Protein AF-A1CRA6-F1 (afdb_monomer_lite)

Radius of gyration: 25.84 Å; chains: 1; bounding box: 96×44×56 Å

Sequence (216 aa):
MPRTDSELKKQKESRQRQDSNLCGRSQPVLLVDYLHLTKALGHVALSQLPFQVLVSPARYISTLRPSSPSVISVLTYTPQSTLTSFHRLFGRLVISPLLLAHAALYLSFFIQSTHPDFRSLLAKRIRDLDVQWGVFGILMAIIIVLFTRPTGSSPGLWVRKATSVQSKRRVFYLVHVSLVAVLCLAAYNHVVHAQLFVIETLGASMVNAACCWMLS

pLDDT: mean 83.64, std 15.2, range [45.28, 98.06]

Organism: Aspergillus clavatus (strain ATCC 1007 / CBS 513.65 / DSM 816 / NCTC 3887 / NRRL 1 / QM 1276 / 107) (NCBI:txid344612)

InterPro domains:
  IPR013130 Ferric reductase transmembrane component-like domain [PF01794] (41-186)

Secondary structure (DSSP, 8-state):
-PPPHHHHHHHHHHHHHHHHHHHHHHHHHHHHHHHHHHHHHHHHHHHTHHHHHHTS-S-TT-SS-TTPPPHHHHHTT--HHHHHHHHHHHIIIIIHHHHHHHHHHHHHHHHH---SSSSSHHHHHTTSHHHHHHHHHHHHHHHHHHS----TT---SSS-TTS-HHHHHHHHHHHHHHHHHHHHHHHHHH-HHHHHHHHHHHHHHHHHHHHHHHT-

Foldseek 3Di:
DDDDPVVVVVVVVVVVVVVVVVVVVVVVVVVVVLLVLLVVLQLQLLLCLLVLLQLAALCQQDLPCNQQAGPCCVVVVNGSVVSVVVSLCCLPPRNLVSLVSSLVSVVVQQAPAQDPVDRTNCVVCCPDQLVVLSVVLNVLSVCLNVLDQDDPDDPDPDDDPPDDSSRSSNVSSVVNVVSVVSSLVSQCRNDVS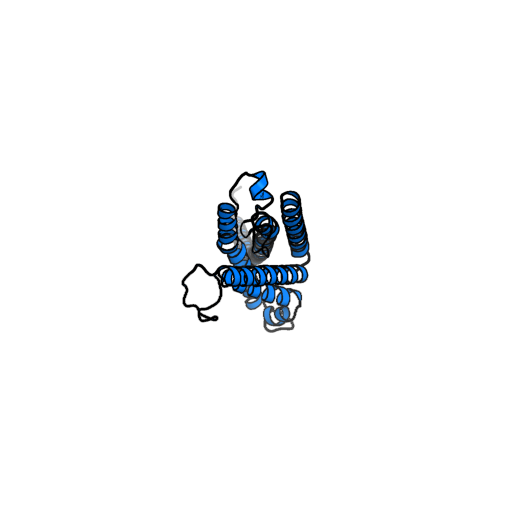SVVSSVSSVVSSVNRNVVSVVVD

Structure (mmCIF, N/CA/C/O backbone):
data_AF-A1CRA6-F1
#
_entry.id   AF-A1CRA6-F1
#
loop_
_atom_site.group_PDB
_atom_site.id
_atom_site.type_symbol
_atom_site.label_atom_id
_atom_site.label_alt_id
_atom_site.label_comp_id
_atom_site.label_asym_id
_atom_site.label_entity_id
_atom_site.label_seq_id
_atom_site.pdbx_PDB_ins_code
_atom_site.Cartn_x
_atom_site.Cartn_y
_atom_site.Cartn_z
_atom_site.occupancy
_atom_site.B_iso_or_equiv
_atom_site.auth_seq_id
_atom_site.auth_comp_id
_atom_site.auth_asym_id
_atom_site.auth_atom_id
_atom_site.pdbx_PDB_model_num
ATOM 1 N N . MET A 1 1 ? 61.186 32.323 -14.128 1.00 55.12 1 MET A N 1
ATOM 2 C CA . MET A 1 1 ? 60.930 31.943 -15.535 1.00 55.12 1 MET A CA 1
ATOM 3 C C . MET A 1 1 ? 59.453 32.161 -15.843 1.00 55.12 1 MET A C 1
ATOM 5 O O . MET A 1 1 ? 58.638 31.572 -15.139 1.00 55.12 1 MET A O 1
ATOM 9 N N . PRO A 1 2 ? 59.094 33.031 -16.803 1.00 59.56 2 PRO A N 1
ATOM 10 C CA . PRO A 1 2 ? 57.703 33.264 -17.185 1.00 59.56 2 PRO A CA 1
ATOM 11 C C . PRO A 1 2 ? 57.156 32.069 -17.979 1.00 59.56 2 PRO A C 1
ATOM 13 O O . PRO A 1 2 ? 57.828 31.532 -18.858 1.00 59.56 2 PRO A O 1
ATOM 16 N N . ARG A 1 3 ? 55.948 31.623 -17.627 1.00 54.72 3 ARG A N 1
ATOM 17 C CA . ARG A 1 3 ? 55.243 30.523 -18.297 1.00 54.72 3 ARG A CA 1
ATOM 18 C C . ARG A 1 3 ? 54.878 30.975 -19.716 1.00 54.72 3 ARG A C 1
ATOM 20 O O . ARG A 1 3 ? 54.282 32.035 -19.863 1.00 54.72 3 ARG A O 1
ATOM 27 N N . THR A 1 4 ? 55.251 30.206 -20.736 1.00 75.44 4 THR A N 1
ATOM 28 C CA . THR A 1 4 ? 55.004 30.562 -22.140 1.00 75.44 4 THR A CA 1
ATOM 29 C C . THR A 1 4 ? 53.516 30.454 -22.487 1.00 75.44 4 THR A C 1
ATOM 31 O O . THR A 1 4 ? 52.804 29.590 -21.969 1.00 75.44 4 THR A O 1
ATOM 34 N N . ASP A 1 5 ? 53.029 31.309 -23.389 1.00 71.69 5 ASP A N 1
ATOM 35 C CA . ASP A 1 5 ? 51.612 31.367 -23.791 1.00 71.69 5 ASP A CA 1
ATOM 36 C C . ASP A 1 5 ? 51.069 30.027 -24.324 1.00 71.69 5 ASP A C 1
ATOM 38 O O . ASP A 1 5 ? 49.881 29.716 -24.193 1.00 71.69 5 ASP A O 1
ATOM 42 N N . SER A 1 6 ? 51.954 29.179 -24.856 1.00 71.62 6 SER A N 1
ATOM 43 C CA . SER A 1 6 ? 51.640 27.819 -25.301 1.00 71.62 6 SER A CA 1
ATOM 44 C C . SER A 1 6 ? 51.201 26.895 -24.160 1.00 71.62 6 SER A C 1
ATOM 46 O O . SER A 1 6 ? 50.288 26.086 -24.333 1.00 71.62 6 SER A O 1
ATOM 48 N N . GLU A 1 7 ? 51.812 27.030 -22.982 1.00 74.19 7 GLU A N 1
ATOM 49 C CA . GLU A 1 7 ? 51.477 26.241 -21.791 1.00 74.19 7 GLU A CA 1
ATOM 50 C C . GLU A 1 7 ? 50.142 26.695 -21.192 1.00 74.19 7 GLU A C 1
ATOM 52 O O . GLU A 1 7 ? 49.323 25.872 -20.776 1.00 74.19 7 GLU A O 1
ATOM 57 N N . LEU A 1 8 ? 49.866 28.004 -21.225 1.00 74.25 8 LEU A N 1
ATOM 58 C CA . LEU A 1 8 ? 48.592 28.553 -20.762 1.00 74.25 8 LEU A CA 1
ATOM 59 C C . LEU A 1 8 ? 47.425 28.093 -21.649 1.00 74.25 8 LEU A C 1
ATOM 61 O O . LEU A 1 8 ? 46.339 27.789 -21.148 1.00 74.25 8 LEU A O 1
ATOM 65 N N . LYS A 1 9 ? 47.655 27.996 -22.964 1.00 78.88 9 LYS A N 1
ATOM 66 C CA . LYS A 1 9 ? 46.662 27.504 -23.925 1.00 78.88 9 LYS A CA 1
ATOM 67 C C . LYS A 1 9 ? 46.372 26.014 -23.735 1.00 78.88 9 LYS A C 1
ATOM 69 O O . LYS A 1 9 ? 45.205 25.645 -23.615 1.00 78.88 9 LYS A O 1
ATOM 74 N N . LYS A 1 10 ? 47.408 25.180 -23.577 1.00 77.81 10 LYS A N 1
ATOM 75 C CA . LYS A 1 10 ? 47.244 23.751 -23.243 1.00 77.81 10 LYS A CA 1
ATOM 76 C C . LYS A 1 10 ? 46.487 23.542 -21.933 1.00 77.81 10 LYS A C 1
ATOM 78 O O . LYS A 1 10 ? 45.651 22.646 -21.848 1.00 77.81 10 LYS A O 1
ATOM 83 N N . GLN A 1 11 ? 46.745 24.376 -20.927 1.00 76.62 11 GLN A N 1
ATOM 84 C CA . GLN A 1 11 ? 46.072 24.284 -19.632 1.00 76.62 11 GLN A CA 1
AT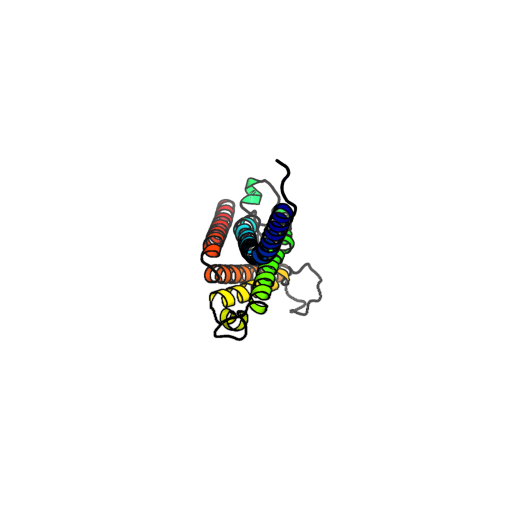OM 85 C C . GLN A 1 11 ? 44.593 24.711 -19.692 1.00 76.62 11 GLN A C 1
ATOM 87 O O . GLN A 1 11 ? 43.763 24.177 -18.954 1.00 76.62 11 GLN A O 1
ATOM 92 N N . LYS A 1 12 ? 44.241 25.663 -20.564 1.00 78.06 12 LYS A N 1
ATOM 93 C CA . LYS A 1 12 ? 42.838 26.036 -20.811 1.00 78.06 12 LYS A CA 1
ATOM 94 C C . LYS A 1 12 ? 42.095 24.951 -21.587 1.00 78.06 12 LYS A C 1
ATOM 96 O O . LYS A 1 12 ? 40.987 24.591 -21.203 1.00 78.06 12 LYS A O 1
ATOM 101 N N . GLU A 1 13 ? 42.717 24.380 -22.616 1.00 74.50 13 GLU A N 1
ATOM 102 C CA . GLU A 1 13 ? 42.125 23.294 -23.406 1.00 74.50 13 GLU A CA 1
ATOM 103 C C . GLU A 1 13 ? 41.949 22.006 -22.585 1.00 74.50 13 GLU A C 1
ATOM 105 O O . GLU A 1 13 ? 40.946 21.308 -22.748 1.00 74.50 13 GLU A O 1
ATOM 110 N N . SER A 1 14 ? 42.867 21.706 -21.658 1.00 63.84 14 SER A N 1
ATOM 111 C CA . SER A 1 14 ? 42.719 20.565 -20.747 1.00 63.84 14 SER A CA 1
ATOM 112 C C . SER A 1 14 ? 41.593 20.770 -19.731 1.00 63.84 14 SER A C 1
ATOM 114 O O . SER A 1 14 ? 40.810 19.844 -19.531 1.00 63.84 14 SER A O 1
ATOM 116 N N . ARG A 1 15 ? 41.424 21.980 -19.172 1.00 64.12 15 ARG A N 1
ATOM 117 C CA . ARG A 1 15 ? 40.252 22.309 -18.332 1.00 64.12 15 ARG A CA 1
ATOM 118 C C . ARG A 1 15 ? 38.944 22.210 -19.108 1.00 64.12 15 ARG A C 1
ATOM 120 O O . ARG A 1 15 ? 38.017 21.568 -18.641 1.00 64.12 15 ARG A O 1
ATOM 127 N N . GLN A 1 16 ? 38.892 22.739 -20.327 1.00 63.44 16 GLN A N 1
ATOM 128 C CA . GLN A 1 16 ? 37.683 22.699 -21.152 1.00 63.44 16 GLN A CA 1
ATOM 129 C C . GLN A 1 16 ? 37.309 21.266 -21.588 1.00 63.44 16 GLN A C 1
ATOM 131 O O . GLN A 1 16 ? 36.127 20.921 -21.665 1.00 63.44 16 GLN A O 1
ATOM 136 N N . ARG A 1 17 ? 38.299 20.385 -21.806 1.00 58.59 17 ARG A N 1
ATOM 137 C CA . ARG A 1 17 ? 38.077 18.934 -21.984 1.00 58.59 17 ARG A CA 1
ATOM 138 C C . ARG A 1 17 ? 37.628 18.233 -20.699 1.00 58.59 17 ARG A C 1
ATOM 140 O O . ARG A 1 17 ? 36.905 17.243 -20.764 1.00 58.59 17 ARG A O 1
ATOM 147 N N . GLN A 1 18 ? 38.050 18.713 -19.536 1.00 56.81 18 GLN A N 1
ATOM 148 C CA . GLN A 1 18 ? 37.648 18.150 -18.249 1.00 56.81 18 GLN A CA 1
ATOM 149 C C . GLN A 1 18 ? 36.211 18.558 -17.885 1.00 56.81 18 GLN A C 1
ATOM 151 O O . GLN A 1 18 ? 35.428 17.703 -17.472 1.00 56.81 18 GLN A O 1
ATOM 156 N N . ASP A 1 19 ? 35.826 19.803 -18.170 1.00 53.19 19 ASP A N 1
ATOM 157 C CA . ASP A 1 19 ? 34.473 20.334 -17.959 1.00 53.19 19 ASP A CA 1
ATOM 158 C C . ASP A 1 19 ? 33.440 19.716 -18.923 1.00 53.19 19 ASP A C 1
ATOM 160 O O . ASP A 1 19 ? 32.320 19.388 -18.527 1.00 53.19 19 ASP A O 1
ATOM 164 N N . SER A 1 20 ? 33.824 19.453 -20.178 1.00 55.38 20 SER A N 1
ATOM 165 C CA . SER A 1 20 ? 32.966 18.736 -21.142 1.00 55.38 20 SER A CA 1
ATOM 166 C C . SER A 1 20 ? 32.768 17.255 -20.788 1.00 55.38 20 SER A C 1
ATOM 168 O O . SER A 1 20 ? 31.664 16.732 -20.942 1.00 55.38 20 SER A O 1
ATOM 170 N N . ASN A 1 21 ? 33.781 16.588 -20.222 1.00 53.16 21 ASN A N 1
ATOM 171 C CA . ASN A 1 21 ? 33.642 15.225 -19.695 1.00 53.16 21 ASN A CA 1
ATOM 172 C C . ASN A 1 21 ? 32.817 15.158 -18.396 1.00 53.16 21 ASN A C 1
ATOM 174 O O . ASN A 1 21 ? 32.172 14.143 -18.136 1.00 53.16 21 ASN A O 1
ATOM 178 N N . LEU A 1 22 ? 32.795 16.225 -17.590 1.00 53.41 22 LEU A N 1
ATOM 179 C CA . LEU A 1 22 ? 31.905 16.348 -16.429 1.00 53.41 22 LEU A CA 1
ATOM 180 C C . LEU A 1 22 ? 30.432 16.477 -16.852 1.00 53.41 22 LEU A C 1
ATOM 182 O O . LEU A 1 22 ? 29.579 15.838 -16.240 1.00 53.41 22 LEU A O 1
ATOM 186 N N . CYS A 1 23 ? 30.142 17.189 -17.947 1.00 49.88 23 CYS A N 1
ATOM 187 C CA . CYS A 1 23 ? 28.790 17.305 -18.512 1.00 49.88 23 CYS A CA 1
ATOM 188 C C . CYS A 1 23 ? 28.250 15.963 -19.061 1.00 49.88 23 CYS A C 1
ATOM 190 O O . CYS A 1 23 ? 27.065 15.664 -18.920 1.00 49.88 23 CYS A O 1
ATOM 192 N N . GLY A 1 24 ? 29.121 15.094 -19.590 1.00 50.50 24 GLY A N 1
ATOM 193 C CA . GLY A 1 24 ? 28.761 13.728 -20.006 1.00 50.50 24 GLY A CA 1
ATOM 194 C C . GLY A 1 24 ? 28.610 12.715 -18.859 1.00 50.50 24 GLY A C 1
ATOM 195 O O . GLY A 1 24 ? 28.034 11.645 -19.051 1.00 50.50 24 GLY A O 1
ATOM 196 N N . ARG A 1 25 ? 29.094 13.035 -17.650 1.00 50.72 25 ARG A N 1
ATOM 197 C CA . ARG A 1 25 ? 29.083 12.139 -16.476 1.00 50.72 25 ARG A CA 1
ATOM 198 C C . ARG A 1 25 ? 27.894 12.365 -15.538 1.00 50.72 25 ARG A C 1
ATOM 200 O O . ARG A 1 25 ? 27.681 11.562 -14.635 1.00 50.72 25 ARG A O 1
ATOM 207 N N . SER A 1 26 ? 27.104 13.418 -15.748 1.00 52.00 26 SER A N 1
ATOM 208 C CA . SER A 1 26 ? 25.937 13.742 -14.912 1.00 52.00 26 SER A CA 1
ATOM 209 C C . SER A 1 26 ? 24.715 12.857 -15.184 1.00 52.00 26 SER A C 1
ATOM 211 O O . SER A 1 26 ? 23.915 12.631 -14.281 1.00 52.00 26 SER A O 1
ATOM 213 N N . GLN A 1 27 ? 24.573 12.314 -16.398 1.00 56.12 27 GLN A N 1
ATOM 214 C CA . GLN A 1 27 ? 23.469 11.411 -16.751 1.00 56.12 27 GLN A CA 1
ATOM 215 C C . GLN A 1 27 ? 23.413 10.114 -15.922 1.00 56.12 27 GLN A C 1
ATOM 217 O O . GLN A 1 27 ? 22.333 9.802 -15.417 1.00 56.12 27 GLN A O 1
ATOM 222 N N . PRO A 1 28 ? 24.515 9.358 -15.729 1.00 61.88 28 PRO A N 1
ATOM 223 C CA . PRO A 1 28 ? 24.462 8.140 -14.922 1.00 61.88 28 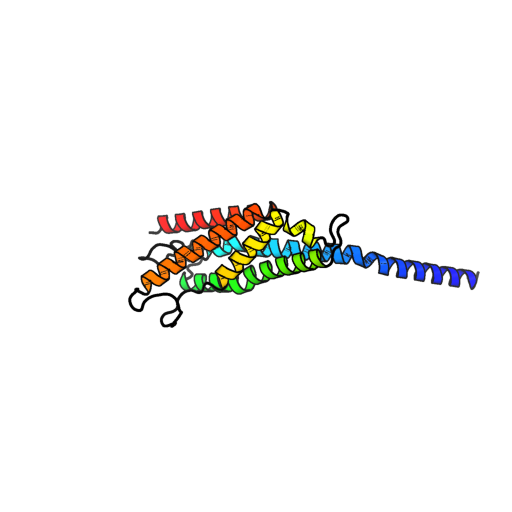PRO A CA 1
ATOM 224 C C . PRO A 1 28 ? 24.148 8.428 -13.450 1.00 61.88 28 PRO A C 1
ATOM 226 O O . PRO A 1 28 ? 23.457 7.633 -12.827 1.00 61.88 28 PRO A O 1
ATOM 229 N N . VAL A 1 29 ? 24.586 9.572 -12.908 1.00 69.38 29 VAL A N 1
ATOM 230 C CA . VAL A 1 29 ? 24.294 9.957 -11.516 1.00 69.38 29 VAL A CA 1
ATOM 231 C C . VAL A 1 29 ? 22.812 10.302 -11.345 1.00 69.38 29 VAL A C 1
ATOM 233 O O . VAL A 1 29 ? 22.151 9.727 -10.488 1.00 69.38 29 VAL A O 1
ATOM 236 N N . LEU A 1 30 ? 22.253 11.139 -12.227 1.00 77.06 30 LEU A N 1
ATOM 237 C CA . LEU A 1 30 ? 20.833 11.511 -12.178 1.00 77.06 30 LEU A CA 1
ATOM 238 C C . LEU A 1 30 ? 19.895 10.310 -12.355 1.00 77.06 30 LEU A C 1
ATOM 240 O O . LEU A 1 30 ? 18.845 10.247 -11.717 1.00 77.06 30 LEU A O 1
ATOM 244 N N . LEU A 1 31 ? 20.260 9.348 -13.207 1.00 79.06 31 LEU A N 1
ATOM 245 C CA . LEU A 1 31 ? 19.463 8.138 -13.408 1.00 79.06 31 LEU A CA 1
ATOM 246 C C . LEU A 1 31 ? 19.482 7.223 -12.175 1.00 79.06 31 LEU A C 1
ATOM 248 O O . LEU A 1 31 ? 18.450 6.662 -11.800 1.00 79.06 31 LEU A O 1
ATOM 252 N N . VAL A 1 32 ? 20.650 7.084 -11.546 1.00 79.88 32 VAL A N 1
ATOM 253 C CA . VAL A 1 32 ? 20.818 6.332 -10.298 1.00 79.88 32 VAL A CA 1
ATOM 254 C C . VAL A 1 32 ? 19.985 6.975 -9.188 1.00 79.88 32 VAL A C 1
ATOM 256 O O . VAL A 1 32 ? 19.183 6.283 -8.558 1.00 79.88 32 VAL A O 1
ATOM 259 N N . ASP A 1 33 ? 20.064 8.296 -9.022 1.00 86.56 33 ASP A N 1
ATOM 260 C CA . ASP A 1 33 ? 19.274 9.036 -8.030 1.00 86.56 33 ASP A CA 1
ATOM 261 C C . ASP A 1 33 ? 17.764 8.899 -8.271 1.00 86.56 33 ASP A C 1
ATOM 263 O O . ASP A 1 33 ? 16.992 8.689 -7.332 1.00 86.56 33 ASP A O 1
ATOM 267 N N . TYR A 1 34 ? 17.333 8.930 -9.534 1.00 88.19 34 TYR A N 1
ATOM 268 C CA . TYR A 1 34 ? 15.936 8.723 -9.915 1.00 88.19 34 TYR A CA 1
ATOM 269 C C . TYR A 1 34 ? 15.419 7.334 -9.512 1.00 88.19 34 TYR A C 1
ATOM 271 O O . TYR A 1 34 ? 14.336 7.207 -8.928 1.00 88.19 34 TYR A O 1
ATOM 279 N N . LEU A 1 35 ? 16.193 6.281 -9.798 1.00 88.88 35 LEU A N 1
ATOM 280 C CA . LEU A 1 35 ? 15.832 4.904 -9.449 1.00 88.88 35 LEU A CA 1
ATOM 281 C C . LEU A 1 35 ? 15.834 4.675 -7.931 1.00 88.88 35 LEU A C 1
ATOM 283 O O . LEU A 1 35 ? 14.951 3.989 -7.402 1.00 88.88 35 LEU A O 1
ATOM 287 N N . HIS A 1 36 ? 16.778 5.282 -7.212 1.00 92.06 36 HIS A N 1
ATOM 288 C CA . HIS A 1 36 ? 16.785 5.255 -5.752 1.00 92.06 36 HIS A CA 1
ATOM 289 C C . HIS A 1 36 ? 15.576 5.976 -5.164 1.00 92.06 36 HIS A C 1
ATOM 291 O O . HIS A 1 36 ? 14.947 5.434 -4.254 1.00 92.06 36 HIS A O 1
ATOM 297 N N . LEU A 1 37 ? 15.201 7.135 -5.711 1.00 92.69 37 LEU A N 1
ATOM 298 C CA . LEU A 1 37 ? 14.030 7.882 -5.267 1.00 92.69 37 LEU A CA 1
ATOM 299 C C . LEU A 1 37 ? 12.752 7.058 -5.432 1.00 92.69 37 LEU A C 1
ATOM 301 O O . LEU A 1 37 ? 12.017 6.884 -4.461 1.00 92.69 37 LEU A O 1
ATOM 305 N N . THR A 1 38 ? 12.492 6.495 -6.617 1.00 93.56 38 THR A N 1
ATOM 306 C CA . THR A 1 38 ? 11.275 5.688 -6.814 1.00 93.56 38 THR A CA 1
ATOM 307 C C . THR A 1 38 ? 11.235 4.478 -5.877 1.00 93.56 38 THR A C 1
ATOM 309 O O . THR A 1 38 ? 10.198 4.191 -5.273 1.00 93.56 38 THR A O 1
ATOM 312 N N . LYS A 1 39 ? 12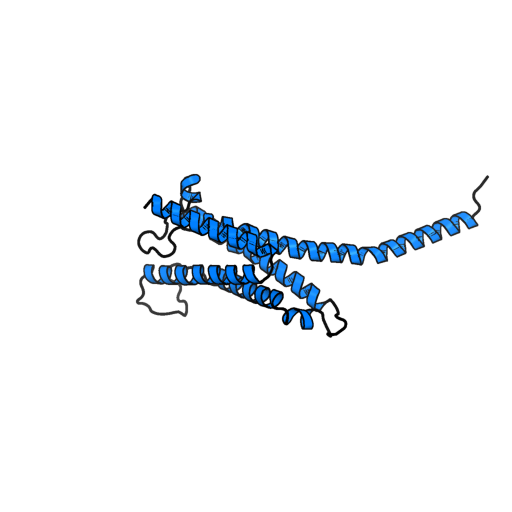.370 3.800 -5.653 1.00 93.62 39 LYS A N 1
ATOM 313 C CA . LYS A 1 39 ? 12.453 2.691 -4.692 1.00 93.62 39 LYS A CA 1
ATOM 314 C C . LYS A 1 39 ? 12.173 3.170 -3.264 1.00 93.62 39 LYS A C 1
ATOM 316 O O . LYS A 1 39 ? 11.382 2.539 -2.563 1.00 93.62 39 LYS A O 1
ATOM 321 N N . ALA A 1 40 ? 12.763 4.290 -2.853 1.00 95.06 40 ALA A N 1
ATOM 322 C CA . ALA A 1 40 ? 12.554 4.878 -1.535 1.00 95.06 40 ALA A CA 1
ATOM 323 C C . ALA A 1 40 ? 11.079 5.227 -1.290 1.00 95.06 40 ALA A C 1
ATOM 325 O O . ALA A 1 40 ? 10.556 4.898 -0.229 1.00 95.06 40 ALA A O 1
ATOM 326 N N . LEU A 1 41 ? 10.378 5.797 -2.276 1.00 96.69 41 LEU A N 1
ATOM 327 C CA . LEU A 1 41 ? 8.946 6.103 -2.159 1.00 96.69 41 LEU A CA 1
ATOM 328 C C . LEU A 1 41 ? 8.109 4.848 -1.881 1.00 96.69 41 LEU A C 1
ATOM 330 O O . LEU A 1 41 ? 7.271 4.865 -0.982 1.00 96.69 41 LEU A O 1
ATOM 334 N N . GLY A 1 42 ? 8.369 3.749 -2.598 1.00 95.12 42 GLY A N 1
ATOM 335 C CA . GLY A 1 42 ? 7.691 2.471 -2.361 1.00 95.12 42 GLY A CA 1
ATOM 336 C C . GLY A 1 42 ? 7.978 1.908 -0.965 1.00 95.12 42 GLY A C 1
ATOM 337 O O . GLY A 1 42 ? 7.059 1.487 -0.265 1.00 95.12 42 GLY A O 1
ATOM 338 N N . HIS A 1 43 ? 9.235 1.968 -0.517 1.00 95.50 43 HIS A N 1
ATOM 339 C CA . HIS A 1 43 ? 9.623 1.542 0.831 1.00 95.50 43 HIS A CA 1
ATOM 340 C C . HIS A 1 43 ? 8.943 2.363 1.927 1.00 95.50 43 HIS A C 1
ATOM 342 O O . HIS A 1 43 ? 8.385 1.785 2.857 1.00 95.50 43 HIS A O 1
ATOM 348 N N . VAL A 1 44 ? 8.968 3.694 1.817 1.00 96.56 44 VAL A N 1
ATOM 349 C CA . VAL A 1 44 ? 8.327 4.583 2.793 1.00 96.56 44 VAL A CA 1
ATOM 350 C C . VAL A 1 44 ? 6.821 4.352 2.802 1.00 96.56 44 VAL A C 1
ATOM 352 O O . VAL A 1 44 ? 6.237 4.260 3.875 1.00 96.56 44 VAL A O 1
ATOM 355 N N . ALA A 1 45 ? 6.183 4.201 1.639 1.00 96.12 45 ALA A N 1
ATOM 356 C CA . ALA A 1 45 ? 4.750 3.939 1.565 1.00 96.12 45 ALA A CA 1
ATOM 357 C C . ALA A 1 45 ? 4.352 2.620 2.241 1.00 96.12 45 ALA A C 1
ATOM 359 O O . ALA A 1 45 ? 3.353 2.573 2.955 1.00 96.12 45 ALA A O 1
ATOM 360 N N . LEU A 1 46 ? 5.116 1.546 2.020 1.00 96.00 46 LEU A N 1
ATOM 361 C CA . LEU A 1 46 ? 4.800 0.230 2.574 1.00 96.00 46 LEU A CA 1
ATOM 362 C C . LEU A 1 46 ? 5.143 0.115 4.061 1.00 96.00 46 LEU A C 1
ATOM 364 O O . LEU A 1 46 ? 4.385 -0.514 4.796 1.00 96.00 46 LEU A O 1
ATOM 368 N N . SER A 1 47 ? 6.202 0.777 4.535 1.00 95.75 47 SER A N 1
ATOM 369 C CA . SER A 1 47 ? 6.546 0.805 5.966 1.00 95.75 47 SER A CA 1
ATOM 370 C C . SER A 1 47 ? 5.500 1.509 6.832 1.00 95.75 47 SER A C 1
ATOM 372 O O . SER A 1 47 ? 5.480 1.347 8.048 1.00 95.75 47 SER A O 1
ATOM 374 N N . GLN A 1 48 ? 4.584 2.251 6.209 1.00 96.19 48 GLN A N 1
ATOM 375 C CA . GLN A 1 48 ? 3.447 2.870 6.880 1.00 96.19 48 GLN A CA 1
ATOM 376 C C . GLN A 1 48 ? 2.290 1.894 7.154 1.00 96.19 48 GLN A C 1
ATOM 378 O O . GLN A 1 48 ? 1.450 2.176 8.011 1.00 96.19 48 GLN A O 1
ATOM 383 N N . LEU A 1 49 ? 2.212 0.756 6.451 1.00 94.81 49 LEU A N 1
ATOM 384 C CA . LEU A 1 49 ? 1.091 -0.189 6.562 1.00 94.81 49 LEU A CA 1
ATOM 385 C C . LEU A 1 49 ? 0.918 -0.806 7.965 1.00 94.81 49 LEU A C 1
ATOM 387 O O . LEU A 1 49 ? -0.225 -0.854 8.433 1.00 94.81 49 LEU A O 1
ATOM 391 N N . PRO A 1 50 ? 1.982 -1.214 8.690 1.00 94.62 50 PRO A N 1
ATOM 392 C CA . PRO A 1 50 ? 1.827 -1.755 10.039 1.00 94.62 50 PRO A CA 1
ATOM 393 C C . PRO A 1 50 ? 1.197 -0.740 10.993 1.00 94.62 50 PRO A C 1
ATOM 395 O O . PRO A 1 50 ? 0.223 -1.041 11.687 1.00 94.62 50 PRO A O 1
ATOM 398 N N . PHE A 1 51 ? 1.686 0.501 10.965 1.00 93.94 51 PHE A N 1
ATOM 399 C CA . PHE A 1 51 ? 1.133 1.584 11.773 1.00 93.94 51 PHE A CA 1
ATOM 400 C C . PHE A 1 51 ? -0.321 1.889 11.396 1.00 93.94 51 PHE A C 1
ATOM 402 O O . PHE A 1 51 ? -1.178 2.015 12.273 1.00 93.94 51 PHE A O 1
ATOM 409 N N . GLN A 1 52 ? -0.621 1.928 10.095 1.00 93.75 52 GLN A N 1
ATOM 410 C CA . GLN A 1 52 ? -1.965 2.143 9.559 1.00 93.75 52 GLN A CA 1
ATOM 411 C C . GLN A 1 52 ? -2.980 1.130 10.120 1.00 93.75 52 GLN A C 1
ATOM 413 O O . GLN A 1 52 ? -4.124 1.503 10.401 1.00 93.75 52 GLN A O 1
ATOM 418 N N . VAL A 1 53 ? -2.571 -0.127 10.326 1.00 92.62 53 VAL A N 1
ATOM 419 C CA . VAL A 1 53 ? -3.399 -1.170 10.951 1.00 92.62 53 VAL A CA 1
ATOM 420 C C . VAL A 1 53 ? -3.513 -0.987 12.467 1.00 92.62 53 VAL A C 1
ATOM 422 O O . VAL A 1 53 ? -4.612 -1.125 13.006 1.00 92.62 53 VAL A O 1
ATOM 425 N N . LEU A 1 54 ? -2.444 -0.605 13.168 1.00 92.06 54 LEU A N 1
ATOM 426 C CA . LEU A 1 54 ? -2.474 -0.387 14.624 1.00 92.06 54 LEU A CA 1
ATOM 427 C C . LEU A 1 54 ? -3.411 0.751 15.062 1.00 92.06 54 LEU A C 1
ATOM 429 O O . LEU A 1 54 ? -3.999 0.695 16.144 1.00 92.06 54 LEU A O 1
ATOM 433 N N . VAL A 1 55 ? -3.583 1.783 14.234 1.00 92.19 55 VAL A N 1
ATOM 434 C CA . VAL A 1 55 ? -4.527 2.885 14.511 1.00 92.19 55 VAL A CA 1
ATOM 435 C C . VAL A 1 55 ? -5.962 2.577 14.071 1.00 92.19 55 VAL A C 1
ATOM 437 O O . VAL A 1 55 ? -6.886 3.349 14.343 1.00 92.19 55 VAL A O 1
ATOM 440 N N . SER A 1 56 ? -6.175 1.455 13.383 1.00 89.38 56 SER A N 1
ATOM 441 C CA . SER A 1 56 ? -7.487 1.068 12.874 1.00 89.38 56 SER A CA 1
ATOM 442 C C . SER A 1 56 ? -8.320 0.313 13.930 1.00 89.38 56 SER A C 1
ATOM 444 O O . SER A 1 56 ? -7.755 -0.277 14.855 1.00 89.38 56 SER A O 1
ATOM 446 N N . PRO A 1 57 ? -9.666 0.351 13.856 1.00 85.31 57 PRO A N 1
ATOM 447 C CA . PRO A 1 57 ? -10.519 -0.264 14.877 1.00 85.31 57 PRO A CA 1
ATOM 448 C C . PRO A 1 57 ? -10.327 -1.780 14.949 1.00 85.31 57 PRO A C 1
ATOM 450 O O . PRO A 1 57 ? -10.544 -2.467 13.962 1.00 85.31 57 PRO A O 1
ATOM 453 N N . ALA A 1 58 ? -10.030 -2.336 16.122 1.00 80.75 58 ALA A N 1
ATOM 454 C CA . ALA A 1 58 ? -9.644 -3.747 16.234 1.00 80.75 58 ALA A CA 1
ATOM 455 C C . ALA A 1 58 ? -10.729 -4.765 15.815 1.00 80.75 58 ALA A C 1
ATOM 457 O O . ALA A 1 58 ? -10.421 -5.881 15.400 1.00 80.75 58 ALA A O 1
ATOM 458 N N . ARG A 1 59 ? -12.015 -4.394 15.901 1.00 75.12 59 ARG A N 1
ATOM 459 C CA . ARG A 1 59 ? -13.149 -5.235 15.478 1.00 75.12 59 ARG A CA 1
ATOM 460 C C . ARG A 1 59 ? -13.929 -4.603 14.335 1.00 75.12 59 ARG A C 1
ATOM 462 O O . ARG A 1 59 ? -15.059 -4.154 14.510 1.00 75.12 59 ARG A O 1
ATOM 469 N N . TYR A 1 60 ? -13.354 -4.662 13.141 1.00 68.56 60 TYR A N 1
ATOM 470 C CA . TYR A 1 60 ? -13.967 -4.169 11.901 1.00 68.56 60 TYR A CA 1
ATOM 471 C C . TYR A 1 60 ? -15.344 -4.800 11.603 1.00 68.56 60 TYR A C 1
ATOM 473 O O . TYR A 1 60 ? -16.213 -4.155 11.022 1.00 68.56 60 TYR A O 1
ATOM 481 N N . ILE A 1 61 ? -15.554 -6.062 12.007 1.00 58.62 61 ILE A N 1
ATOM 482 C CA . ILE A 1 61 ? -16.745 -6.863 11.660 1.00 58.62 61 ILE A CA 1
ATOM 483 C C . ILE A 1 61 ? -17.816 -6.843 12.768 1.00 58.62 61 ILE A C 1
ATOM 485 O O . ILE A 1 61 ? -18.982 -7.144 12.502 1.00 58.62 61 ILE A O 1
ATOM 489 N N . SER A 1 62 ? -17.466 -6.464 14.005 1.00 60.31 62 SER A N 1
ATOM 490 C CA . SER A 1 62 ? -18.431 -6.484 15.109 1.00 60.31 62 SER A CA 1
ATOM 491 C C . SER A 1 62 ? -19.435 -5.344 14.970 1.00 60.31 62 SER A C 1
ATOM 493 O O . SER A 1 62 ? -19.112 -4.166 15.124 1.00 60.31 62 SER A O 1
ATOM 495 N N . THR A 1 63 ? -20.690 -5.705 14.721 1.00 54.66 63 THR A N 1
ATOM 496 C CA . THR A 1 63 ? -21.810 -4.763 14.622 1.00 54.66 63 THR A CA 1
ATOM 497 C C . THR A 1 63 ? -22.189 -4.148 15.969 1.00 54.66 63 THR A C 1
ATOM 499 O O . THR A 1 63 ? -22.870 -3.124 15.981 1.00 54.66 63 THR A O 1
ATOM 502 N N . LEU A 1 64 ? -21.747 -4.755 17.076 1.00 57.28 64 LEU A N 1
ATOM 503 C CA . LEU A 1 64 ? -22.037 -4.336 18.449 1.00 57.28 64 LEU A CA 1
ATOM 504 C C . LEU A 1 64 ? -21.032 -3.299 18.970 1.00 57.28 64 LEU A C 1
ATOM 506 O O . LEU A 1 64 ? -21.393 -2.462 19.790 1.00 57.28 64 LEU A O 1
ATOM 510 N N . ARG A 1 65 ? -19.778 -3.324 18.491 1.00 62.09 65 ARG A N 1
ATOM 511 C CA . ARG A 1 65 ? -18.706 -2.406 18.927 1.00 62.09 65 ARG A CA 1
ATOM 512 C C . ARG A 1 65 ? -17.917 -1.860 17.719 1.00 62.09 65 ARG A C 1
ATOM 514 O O . ARG A 1 65 ? -16.737 -2.168 17.569 1.00 62.09 65 ARG A O 1
ATOM 521 N N . PRO A 1 66 ? -18.534 -1.024 16.857 1.00 58.69 66 PRO A N 1
ATOM 522 C CA . PRO A 1 66 ? -17.907 -0.500 15.633 1.00 58.69 66 PRO A CA 1
ATOM 523 C C . PRO A 1 66 ? -16.727 0.461 15.881 1.00 58.69 66 PRO A C 1
ATOM 525 O O . PRO A 1 66 ? -16.042 0.847 14.936 1.00 58.69 66 PRO A O 1
ATOM 528 N N . SER A 1 67 ? -16.505 0.854 17.137 1.00 67.81 67 SER A N 1
ATOM 529 C CA . SER A 1 67 ? -15.409 1.718 17.593 1.00 67.81 67 SER A CA 1
ATOM 530 C C . SER A 1 67 ? -14.532 1.004 18.624 1.00 67.81 67 SER A C 1
ATOM 532 O O . SER A 1 67 ? -14.037 1.646 19.545 1.00 67.81 67 SER A O 1
ATOM 534 N N . SER A 1 68 ? -14.405 -0.324 18.518 1.00 78.06 68 SER A N 1
ATOM 535 C CA . SER A 1 68 ? -13.598 -1.099 19.462 1.00 78.06 68 SER A CA 1
ATOM 536 C C . SER A 1 68 ? -12.176 -0.535 19.526 1.00 78.06 68 SER A C 1
ATOM 538 O O . SER A 1 68 ? -11.592 -0.306 18.457 1.00 78.06 68 SER A O 1
ATOM 540 N N . PRO A 1 69 ? -11.647 -0.278 20.734 1.00 81.88 69 PRO A N 1
ATOM 541 C CA . PRO A 1 69 ? -10.366 0.388 20.889 1.00 81.88 69 PRO A CA 1
ATOM 542 C C . PRO A 1 69 ? -9.265 -0.464 20.261 1.00 81.88 69 PRO A C 1
ATOM 544 O O . PRO A 1 69 ? -9.245 -1.687 20.416 1.00 81.88 69 PRO A O 1
ATOM 547 N N . SER A 1 70 ? -8.387 0.187 19.506 1.00 88.19 70 SER A N 1
ATOM 548 C CA . SER A 1 70 ? -7.154 -0.421 19.031 1.00 88.19 70 SER A CA 1
ATOM 549 C C . SER A 1 70 ? -6.105 -0.463 20.141 1.00 88.19 70 SER A C 1
ATOM 551 O O . SER A 1 70 ? -6.233 0.229 21.152 1.00 88.19 70 SER A O 1
ATOM 553 N N . VAL A 1 71 ? -5.027 -1.218 19.938 1.00 89.06 71 VAL A N 1
ATOM 554 C CA . VAL A 1 71 ? -3.874 -1.241 20.862 1.00 89.06 71 VAL A CA 1
ATOM 555 C C . VAL A 1 71 ? -3.361 0.170 21.141 1.00 89.06 71 VAL A C 1
ATOM 557 O O . VAL A 1 71 ? -3.104 0.522 22.288 1.00 89.06 71 VAL A O 1
ATOM 560 N N . ILE A 1 72 ? -3.273 1.004 20.100 1.00 89.88 72 ILE A N 1
ATOM 561 C CA . ILE A 1 72 ? -2.856 2.402 20.236 1.00 89.88 72 ILE A CA 1
ATOM 562 C C . ILE A 1 72 ? -3.885 3.199 21.035 1.00 89.88 72 ILE A C 1
ATOM 564 O O . ILE A 1 72 ? -3.495 3.961 21.907 1.00 89.88 72 ILE A O 1
ATOM 568 N N . SER A 1 73 ? -5.186 2.986 20.807 1.00 90.19 73 SER A N 1
ATOM 569 C CA . SER A 1 73 ? -6.248 3.646 21.584 1.00 90.19 73 SER A CA 1
ATOM 570 C C . SER A 1 73 ? -6.115 3.384 23.082 1.00 90.19 73 SER A C 1
ATOM 572 O O . SER A 1 73 ? -6.265 4.308 23.878 1.00 90.19 73 SER A O 1
ATOM 574 N N . VAL A 1 74 ? -5.797 2.142 23.449 1.00 88.75 74 VAL A N 1
ATOM 575 C CA . VAL A 1 74 ? -5.588 1.723 24.839 1.00 88.75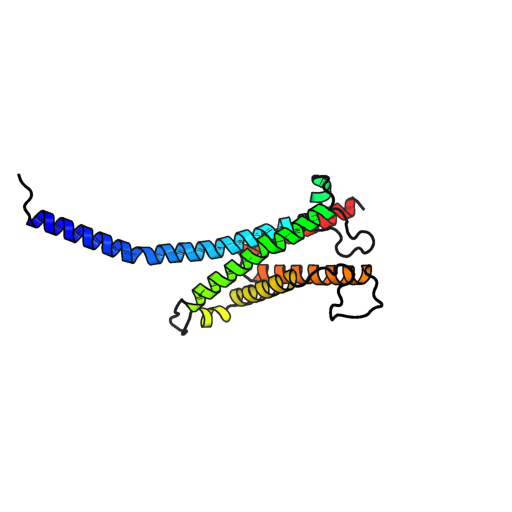 74 VAL A CA 1
ATOM 576 C C . VAL A 1 74 ? -4.306 2.332 25.396 1.00 88.75 74 VAL A C 1
ATOM 578 O O . VAL A 1 74 ? -4.329 2.928 26.468 1.00 88.75 74 VAL A O 1
ATOM 581 N N . LEU A 1 75 ? -3.199 2.226 24.659 1.00 91.38 75 LEU A N 1
ATOM 582 C CA . LEU A 1 75 ? -1.882 2.663 25.120 1.00 91.38 75 LEU A CA 1
ATOM 583 C C . LEU A 1 75 ? -1.786 4.185 25.289 1.00 91.38 75 LEU A C 1
ATOM 585 O O . LEU A 1 75 ? -1.151 4.664 26.224 1.00 91.38 75 LEU A O 1
ATOM 589 N N . THR A 1 76 ? -2.409 4.950 24.391 1.00 91.94 76 THR A N 1
ATOM 590 C CA . THR A 1 76 ? -2.351 6.419 24.402 1.00 91.94 76 THR A CA 1
ATOM 591 C C . THR A 1 76 ? -3.573 7.061 25.051 1.00 91.94 76 THR A C 1
ATOM 593 O O . THR A 1 76 ? -3.726 8.281 24.971 1.00 91.94 76 THR A O 1
ATOM 596 N N . TYR A 1 77 ? -4.486 6.261 25.619 1.00 91.94 77 TYR A N 1
ATOM 597 C CA . TYR A 1 77 ? -5.783 6.705 26.151 1.00 91.94 77 TYR A CA 1
ATOM 598 C C . TYR A 1 77 ? -6.568 7.607 25.183 1.00 91.94 77 TYR A C 1
ATOM 600 O O . TYR A 1 77 ? -7.373 8.452 25.577 1.00 91.94 77 TYR A O 1
ATOM 608 N N . THR A 1 78 ? -6.319 7.454 23.883 1.00 91.25 78 THR A N 1
ATOM 609 C CA . THR A 1 78 ? -6.895 8.310 22.852 1.00 91.25 78 THR A CA 1
ATOM 610 C C . THR A 1 78 ? -8.157 7.656 22.306 1.00 91.25 78 THR A C 1
ATOM 612 O O . THR A 1 78 ? -8.119 6.476 21.945 1.00 91.25 78 THR A O 1
ATOM 615 N N . PRO A 1 79 ? -9.273 8.393 22.160 1.00 90.19 79 PRO A N 1
ATOM 616 C CA . PRO A 1 79 ? -10.495 7.838 21.595 1.00 90.19 79 PRO A CA 1
ATOM 617 C C . PRO A 1 79 ? -10.275 7.234 20.203 1.00 90.19 79 PRO A C 1
ATOM 619 O O . PRO A 1 79 ? -9.700 7.866 19.311 1.00 90.19 79 PRO A O 1
ATOM 622 N N . GLN A 1 80 ? -10.820 6.035 19.975 1.00 90.38 80 GLN A N 1
ATOM 623 C CA . GLN A 1 80 ? -10.719 5.345 18.684 1.00 90.38 80 GLN A CA 1
ATOM 624 C C . GLN A 1 80 ? -11.278 6.179 17.517 1.00 90.38 80 GLN A C 1
ATOM 626 O O . GLN A 1 80 ? -10.832 6.040 16.377 1.00 90.38 80 GLN A O 1
ATOM 631 N N . SER A 1 81 ? -12.241 7.071 17.766 1.00 88.12 81 SER A N 1
ATOM 632 C CA . SER A 1 81 ? -12.779 7.999 16.761 1.00 88.12 81 SER A CA 1
ATOM 633 C C . SER A 1 81 ? -11.713 8.952 16.208 1.00 88.12 81 SER A C 1
ATOM 635 O O . SER A 1 81 ? -11.670 9.178 14.993 1.00 88.12 81 SER A O 1
ATOM 637 N N . THR A 1 82 ? -10.828 9.455 17.070 1.00 90.88 82 THR A N 1
ATOM 638 C CA . THR A 1 82 ? -9.695 10.316 16.708 1.00 90.88 82 THR A CA 1
ATOM 639 C C . THR A 1 82 ? -8.674 9.533 15.887 1.00 90.88 82 THR A C 1
ATOM 641 O O . THR A 1 82 ? -8.332 9.944 14.778 1.00 90.88 82 THR A O 1
ATOM 644 N N . LEU A 1 83 ? -8.276 8.345 16.352 1.00 90.81 83 LEU A N 1
ATOM 645 C CA . LEU A 1 83 ? -7.334 7.474 15.633 1.00 90.81 83 LEU A CA 1
ATOM 646 C C . LEU A 1 83 ? -7.865 7.023 14.270 1.00 90.81 83 LEU A C 1
ATOM 648 O O . LEU A 1 83 ? -7.136 7.010 13.282 1.00 90.81 83 LEU A O 1
ATOM 652 N N . THR A 1 84 ? -9.167 6.758 14.165 1.00 90.00 84 THR A N 1
ATOM 653 C CA . THR A 1 84 ? -9.798 6.414 12.883 1.00 90.00 84 THR A CA 1
ATOM 654 C C . THR A 1 84 ? -9.764 7.594 11.903 1.00 90.00 84 THR A C 1
ATOM 656 O O . THR A 1 84 ? -9.773 7.387 10.690 1.00 90.00 84 THR A O 1
ATOM 659 N N . SER A 1 85 ? -9.745 8.842 12.382 1.00 90.38 85 SER A N 1
ATOM 660 C CA . SER A 1 85 ? -9.541 10.013 11.518 1.00 90.38 85 SER A CA 1
ATOM 661 C C . SER A 1 85 ? -8.106 10.090 11.006 1.00 90.38 85 SER A C 1
ATOM 663 O O . SER A 1 85 ? -7.923 10.304 9.808 1.00 90.38 85 SER A O 1
ATOM 665 N N . PHE A 1 86 ? -7.119 9.801 11.859 1.00 91.44 86 PHE A N 1
ATOM 666 C CA . PHE A 1 86 ? -5.722 9.672 11.440 1.00 91.44 86 PHE A CA 1
ATOM 667 C C . PHE A 1 86 ? -5.520 8.540 10.431 1.00 91.44 86 PHE A C 1
ATOM 669 O O . PHE A 1 86 ? -4.930 8.786 9.387 1.00 91.44 86 PHE A O 1
ATOM 676 N N . HIS A 1 87 ? -6.105 7.358 10.651 1.00 93.25 87 HIS A N 1
ATOM 677 C CA . HIS A 1 87 ? -6.094 6.254 9.684 1.00 93.25 87 HIS A CA 1
ATOM 678 C C . HIS A 1 87 ? -6.564 6.714 8.291 1.00 93.25 87 HIS A C 1
ATOM 680 O O . HIS A 1 87 ? -5.896 6.490 7.283 1.00 93.25 87 HIS A O 1
ATOM 686 N N . ARG A 1 88 ? -7.698 7.426 8.210 1.00 91.56 88 ARG A N 1
ATOM 687 C CA . ARG A 1 88 ? -8.214 7.928 6.922 1.00 91.56 88 ARG A CA 1
ATOM 688 C C . ARG A 1 88 ? -7.281 8.955 6.284 1.00 91.56 88 ARG A C 1
ATOM 690 O O . ARG A 1 88 ? -7.055 8.900 5.077 1.00 91.56 88 ARG A O 1
ATOM 697 N N . LEU A 1 89 ? -6.784 9.901 7.081 1.00 91.25 89 LEU A N 1
ATOM 698 C CA . LEU A 1 89 ? -5.923 10.976 6.601 1.00 91.25 89 LEU A CA 1
ATOM 699 C C . LEU A 1 89 ? -4.597 10.421 6.079 1.00 91.25 89 LEU A C 1
ATOM 701 O O . LEU A 1 89 ? -4.189 10.749 4.972 1.00 91.25 89 LEU A O 1
ATOM 705 N N . PHE A 1 90 ? -3.972 9.529 6.841 1.00 92.06 90 PHE A N 1
ATOM 706 C CA . PHE A 1 90 ? -2.671 8.955 6.526 1.00 92.06 90 PHE A CA 1
ATOM 707 C C . PHE A 1 90 ? -2.723 8.062 5.283 1.00 92.06 90 PHE A C 1
ATOM 709 O O . PHE A 1 90 ? -1.899 8.200 4.380 1.00 92.06 90 PHE A O 1
ATOM 716 N N . GLY A 1 91 ? -3.769 7.239 5.159 1.00 91.62 91 GLY A N 1
ATOM 717 C CA . GLY A 1 91 ? -3.998 6.439 3.954 1.00 91.62 91 GLY A CA 1
ATOM 718 C C . GLY A 1 91 ? -4.134 7.299 2.693 1.00 91.62 91 GLY A C 1
ATOM 719 O O . GLY A 1 91 ? -3.554 6.980 1.655 1.00 91.62 91 GLY A O 1
ATOM 720 N N . ARG A 1 92 ? -4.859 8.421 2.787 1.00 92.75 92 ARG A N 1
ATOM 721 C CA . ARG A 1 92 ? -5.133 9.316 1.651 1.00 92.75 92 ARG A CA 1
ATOM 722 C C . ARG A 1 92 ? -3.995 10.264 1.298 1.00 92.75 92 ARG A C 1
ATOM 724 O O . ARG A 1 92 ? -3.794 10.513 0.117 1.00 92.75 92 ARG A O 1
ATOM 731 N N . LEU A 1 93 ? -3.311 10.824 2.291 1.00 92.81 93 LEU A N 1
ATOM 732 C CA . LEU A 1 93 ? -2.327 11.889 2.082 1.00 92.81 93 LEU A CA 1
ATOM 733 C C . LEU A 1 93 ? -0.884 11.394 2.074 1.00 92.81 93 LEU A C 1
ATOM 735 O O . LEU A 1 93 ? -0.028 12.078 1.528 1.00 92.81 93 LEU A O 1
ATOM 739 N N . VAL A 1 94 ? -0.611 10.227 2.660 1.00 93.44 94 VAL A N 1
ATOM 740 C CA . VAL A 1 94 ? 0.753 9.696 2.761 1.00 93.44 94 VAL A CA 1
ATOM 741 C C . VAL A 1 94 ? 0.890 8.442 1.914 1.00 93.44 94 VAL A C 1
ATOM 743 O O . VAL A 1 94 ? 1.600 8.455 0.915 1.00 93.44 94 VAL A O 1
ATOM 746 N N . ILE A 1 95 ? 0.158 7.376 2.239 1.00 95.00 95 ILE A N 1
ATOM 747 C CA . ILE A 1 95 ? 0.354 6.073 1.585 1.00 95.00 95 ILE A CA 1
ATOM 748 C C . ILE A 1 95 ? 0.009 6.146 0.092 1.00 95.00 95 ILE A C 1
ATOM 750 O O . ILE A 1 95 ? 0.819 5.777 -0.756 1.00 95.00 95 ILE A O 1
ATOM 754 N N . SER A 1 96 ? -1.179 6.652 -0.245 1.00 94.75 96 SER A N 1
ATOM 755 C CA . SER A 1 96 ? -1.662 6.629 -1.633 1.00 94.75 96 SER A CA 1
ATOM 756 C C . SER A 1 96 ? -0.834 7.501 -2.586 1.00 94.75 96 SER A C 1
ATOM 758 O O . SER A 1 96 ? -0.472 7.004 -3.653 1.00 94.75 96 SER A O 1
ATOM 760 N N . PRO A 1 97 ? -0.469 8.753 -2.240 1.00 96.06 97 PRO A N 1
ATOM 761 C CA . PRO A 1 97 ? 0.370 9.575 -3.105 1.00 96.06 97 PRO A CA 1
ATOM 762 C C . PRO A 1 97 ? 1.777 9.001 -3.275 1.00 96.06 97 PRO A C 1
ATOM 764 O O . PRO A 1 97 ? 2.298 9.035 -4.385 1.00 96.06 97 PRO A O 1
ATOM 767 N N . LEU A 1 98 ? 2.373 8.424 -2.223 1.00 97.06 98 LEU A N 1
ATOM 768 C CA . LEU A 1 98 ? 3.693 7.796 -2.324 1.00 97.06 98 LEU A CA 1
ATOM 769 C C . LEU A 1 98 ? 3.676 6.565 -3.245 1.00 97.06 98 LEU A C 1
ATOM 771 O O . LEU A 1 98 ? 4.566 6.426 -4.083 1.00 97.06 98 LEU A O 1
ATOM 775 N N . LEU A 1 99 ? 2.648 5.710 -3.148 1.00 96.62 99 LEU A N 1
ATOM 776 C CA . LEU A 1 99 ? 2.475 4.564 -4.052 1.00 96.62 99 LEU A CA 1
ATOM 777 C C . LEU A 1 99 ? 2.239 5.006 -5.503 1.00 96.62 99 LEU A C 1
ATOM 779 O O . LEU A 1 99 ? 2.852 4.463 -6.423 1.00 96.62 99 LEU A O 1
ATOM 783 N N . LEU A 1 100 ? 1.387 6.012 -5.719 1.00 96.88 100 LEU A N 1
ATOM 784 C CA . LEU A 1 100 ? 1.135 6.564 -7.053 1.00 96.88 100 LEU A CA 1
ATOM 785 C C . LEU A 1 100 ? 2.395 7.193 -7.651 1.00 96.88 100 LEU A C 1
ATOM 787 O O . LEU A 1 100 ? 2.684 6.964 -8.822 1.00 96.88 100 LEU A O 1
ATOM 791 N N . ALA A 1 101 ? 3.164 7.939 -6.857 1.00 97.12 101 ALA A N 1
ATOM 792 C CA . ALA A 1 101 ? 4.421 8.534 -7.295 1.00 97.12 101 ALA A CA 1
ATOM 793 C C . ALA A 1 101 ? 5.455 7.458 -7.655 1.00 97.12 101 ALA A C 1
ATOM 795 O O . ALA A 1 101 ? 6.037 7.516 -8.735 1.00 97.12 101 ALA A O 1
ATOM 796 N N . HIS A 1 102 ? 5.625 6.435 -6.814 1.00 97.19 102 HIS A N 1
ATOM 797 C CA . HIS A 1 102 ? 6.462 5.268 -7.112 1.00 97.19 102 HIS A CA 1
ATOM 798 C C . HIS A 1 102 ? 6.097 4.631 -8.467 1.00 97.19 102 HIS A C 1
ATOM 800 O O . HIS A 1 102 ? 6.960 4.437 -9.327 1.00 97.19 102 HIS A O 1
ATOM 806 N N . ALA A 1 103 ? 4.808 4.371 -8.697 1.00 96.69 103 ALA A N 1
ATOM 807 C CA . ALA A 1 103 ? 4.330 3.777 -9.940 1.00 96.69 103 ALA A CA 1
ATOM 808 C C . ALA A 1 103 ? 4.516 4.700 -11.154 1.00 96.69 103 ALA A C 1
ATOM 810 O O . ALA A 1 103 ? 4.972 4.250 -12.204 1.00 96.69 103 ALA A O 1
ATOM 811 N N . ALA A 1 104 ? 4.204 5.990 -11.015 1.00 96.69 104 ALA A N 1
ATOM 812 C CA . ALA A 1 104 ? 4.333 6.973 -12.087 1.00 96.69 104 ALA A CA 1
ATOM 813 C C . ALA A 1 104 ? 5.795 7.174 -12.508 1.00 96.69 104 ALA A C 1
ATOM 815 O O . ALA A 1 104 ? 6.082 7.259 -13.705 1.00 96.69 104 ALA A O 1
ATOM 816 N N . LEU A 1 105 ? 6.723 7.200 -11.548 1.00 95.31 105 LEU A N 1
ATOM 817 C CA . LEU A 1 105 ? 8.152 7.311 -11.830 1.00 95.31 105 LEU A CA 1
ATOM 818 C C . LEU A 1 105 ? 8.684 6.046 -12.518 1.00 95.31 105 LEU A C 1
ATOM 820 O O . LEU A 1 105 ? 9.362 6.143 -13.540 1.00 95.31 105 LEU A O 1
ATOM 824 N N . TYR A 1 106 ? 8.320 4.848 -12.042 1.00 95.00 106 TYR A N 1
ATOM 825 C CA . TYR A 1 106 ? 8.706 3.609 -12.731 1.00 95.00 106 TYR A CA 1
ATOM 826 C C . TYR A 1 106 ? 8.132 3.519 -14.143 1.00 95.00 106 TYR A C 1
ATOM 828 O O . TYR A 1 106 ? 8.852 3.159 -15.073 1.00 95.00 106 TYR A O 1
ATOM 836 N N . LEU A 1 107 ? 6.862 3.885 -14.327 1.00 94.56 107 LEU A N 1
ATOM 837 C CA . LEU A 1 107 ? 6.230 3.903 -15.642 1.00 94.56 107 LEU A CA 1
ATOM 838 C C . LEU A 1 107 ? 6.940 4.883 -16.583 1.00 94.56 107 LEU A C 1
ATOM 840 O O . LEU A 1 107 ? 7.250 4.528 -17.718 1.00 94.56 107 LEU A O 1
ATOM 844 N N . SER A 1 108 ? 7.252 6.086 -16.097 1.00 93.94 108 SER A N 1
ATOM 845 C CA . SER A 1 108 ? 7.989 7.100 -16.860 1.00 93.94 108 SER A CA 1
ATOM 846 C C . SER A 1 108 ? 9.366 6.588 -17.280 1.00 93.94 108 SER A C 1
ATOM 848 O O . SER A 1 108 ? 9.726 6.700 -18.453 1.00 93.94 108 SER A O 1
ATOM 850 N N . PHE A 1 109 ? 10.099 5.955 -16.360 1.00 92.81 109 PHE A N 1
ATOM 851 C CA . PHE A 1 109 ? 11.383 5.320 -16.651 1.00 92.81 109 PHE A CA 1
ATOM 852 C C . PHE A 1 109 ? 11.249 4.191 -17.683 1.00 92.81 109 PHE A C 1
ATOM 854 O O . PHE A 1 109 ? 12.031 4.129 -18.631 1.00 92.81 109 PHE A O 1
ATOM 861 N N . PHE A 1 110 ? 10.236 3.331 -17.567 1.00 93.38 110 PHE A N 1
ATOM 862 C CA . PHE A 1 110 ? 10.026 2.231 -18.510 1.00 93.38 110 PHE A CA 1
ATOM 863 C C . PHE A 1 110 ? 9.645 2.704 -19.918 1.00 93.38 110 PHE A C 1
ATOM 865 O O . PHE A 1 110 ? 10.005 2.046 -20.894 1.00 93.38 110 PHE A O 1
ATOM 872 N N . ILE A 1 111 ? 8.929 3.823 -20.042 1.00 92.06 111 ILE A N 1
ATOM 873 C CA . ILE A 1 111 ? 8.564 4.410 -21.340 1.00 92.06 111 ILE A CA 1
ATOM 874 C C . ILE A 1 111 ? 9.784 5.036 -22.022 1.00 92.06 111 ILE A C 1
ATOM 876 O O . ILE A 1 111 ? 9.963 4.860 -23.224 1.00 92.06 111 ILE A O 1
ATOM 880 N N . GLN A 1 112 ? 10.612 5.757 -21.262 1.00 90.50 112 GLN A N 1
ATOM 881 C CA . GLN A 1 112 ? 11.759 6.501 -21.794 1.00 90.50 112 GLN A CA 1
ATOM 882 C C . GLN A 1 112 ? 12.985 5.618 -22.069 1.00 90.50 112 GLN A C 1
ATOM 884 O O . GLN A 1 112 ? 13.844 5.993 -22.863 1.00 90.50 112 GLN A O 1
ATOM 889 N N . SER A 1 113 ? 13.072 4.446 -21.437 1.00 88.69 113 SER A N 1
ATOM 890 C CA . SER A 1 113 ? 14.199 3.526 -21.613 1.00 88.69 113 SER A CA 1
ATOM 891 C C . SER A 1 113 ? 13.994 2.593 -22.807 1.00 88.69 113 SER A C 1
ATOM 893 O O . SER A 1 113 ? 12.931 1.987 -22.972 1.00 88.69 113 SER A O 1
ATOM 895 N N . THR A 1 114 ? 15.035 2.417 -23.617 1.00 88.88 114 THR A N 1
ATOM 896 C CA . THR A 1 114 ? 15.070 1.435 -24.708 1.00 88.88 114 THR A CA 1
ATOM 897 C C . THR A 1 114 ? 15.461 0.047 -24.194 1.00 88.88 114 THR A C 1
ATOM 899 O O . THR A 1 114 ? 16.025 -0.099 -23.109 1.00 88.88 114 THR A O 1
ATOM 902 N N . HIS A 1 115 ? 15.139 -0.995 -24.960 1.00 88.62 115 HIS A N 1
ATOM 903 C CA . HIS A 1 115 ? 15.542 -2.373 -24.676 1.00 88.62 115 HIS A CA 1
ATOM 904 C C . HIS A 1 115 ? 16.107 -3.002 -25.963 1.00 88.62 115 HIS A C 1
ATOM 906 O O . HIS A 1 115 ? 15.611 -2.681 -27.039 1.00 88.62 115 HIS A O 1
ATOM 912 N N . PRO A 1 116 ? 17.123 -3.881 -25.901 1.00 87.06 116 PRO A N 1
ATOM 913 C CA . PRO A 1 116 ? 17.701 -4.498 -27.101 1.00 87.06 116 PRO A CA 1
ATOM 914 C C . PRO A 1 116 ? 16.672 -5.297 -27.917 1.00 87.06 116 PRO A C 1
ATOM 916 O O . PRO A 1 116 ? 16.556 -5.099 -29.120 1.00 87.06 116 PRO A O 1
ATOM 919 N N . ASP A 1 117 ? 15.866 -6.127 -27.247 1.00 88.38 117 ASP A N 1
ATOM 920 C CA . ASP A 1 117 ? 14.877 -6.994 -27.917 1.00 88.38 117 ASP A CA 1
ATOM 921 C C . ASP A 1 117 ? 13.468 -6.385 -28.050 1.00 88.38 117 ASP A C 1
ATOM 923 O O . ASP A 1 117 ? 12.588 -6.963 -28.687 1.00 88.38 117 ASP A O 1
ATOM 927 N N . PHE A 1 118 ? 13.213 -5.230 -27.425 1.00 83.81 118 PHE A N 1
ATOM 928 C CA . PHE A 1 118 ? 11.889 -4.603 -27.402 1.00 83.81 118 PHE A CA 1
ATOM 929 C C . PHE A 1 118 ? 11.998 -3.111 -27.710 1.00 83.81 118 PHE A C 1
ATOM 931 O O . PHE A 1 118 ? 12.875 -2.427 -27.200 1.00 83.81 118 PHE A O 1
ATOM 938 N N . ARG A 1 119 ? 11.033 -2.562 -28.459 1.00 81.00 119 ARG A N 1
ATOM 939 C CA . ARG A 1 119 ? 10.981 -1.123 -28.790 1.00 81.00 119 ARG A CA 1
ATOM 940 C C . ARG A 1 119 ? 11.085 -0.202 -27.559 1.00 81.00 119 ARG A C 1
ATOM 942 O O . ARG A 1 119 ? 11.583 0.912 -27.680 1.00 81.00 119 ARG A O 1
ATOM 949 N N . SER A 1 120 ? 10.619 -0.656 -26.394 1.00 87.81 120 SER A N 1
ATOM 950 C CA . SER A 1 120 ? 10.781 0.026 -25.107 1.00 87.81 120 SER A CA 1
ATOM 951 C C . SER A 1 120 ? 10.944 -0.973 -23.964 1.00 87.81 120 SER A C 1
ATOM 953 O O . SER A 1 120 ? 10.485 -2.118 -24.042 1.00 87.81 120 SER A O 1
ATOM 955 N N . LEU A 1 121 ? 11.544 -0.518 -22.864 1.00 91.31 121 LEU A N 1
ATOM 956 C CA . LEU A 1 121 ? 11.659 -1.293 -21.632 1.00 91.31 121 LEU A CA 1
ATOM 957 C C . LEU A 1 121 ? 10.278 -1.629 -21.046 1.00 91.31 121 LEU A C 1
ATOM 959 O O . LEU A 1 121 ? 10.092 -2.724 -20.518 1.00 91.31 121 LEU A O 1
ATOM 963 N N . LEU A 1 122 ? 9.282 -0.751 -21.207 1.00 92.44 122 LEU A N 1
ATOM 964 C CA . LEU A 1 122 ? 7.895 -1.014 -20.806 1.00 92.44 122 LEU A CA 1
ATOM 965 C C . LEU A 1 122 ? 7.317 -2.261 -21.482 1.00 92.44 122 LEU A C 1
ATOM 967 O O . LEU A 1 122 ? 6.709 -3.090 -20.806 1.00 92.44 122 LEU A O 1
ATOM 971 N N . ALA A 1 123 ? 7.521 -2.414 -22.794 1.00 91.94 123 ALA A N 1
ATOM 972 C CA . ALA A 1 123 ? 6.979 -3.546 -23.547 1.00 91.94 123 ALA A CA 1
ATOM 973 C C . ALA A 1 123 ? 7.515 -4.893 -23.035 1.00 91.94 123 ALA A C 1
ATOM 975 O O . ALA A 1 123 ? 6.807 -5.901 -23.071 1.00 91.94 123 ALA A O 1
ATOM 976 N N . LYS A 1 124 ? 8.746 -4.904 -22.516 1.00 94.00 124 LYS A N 1
ATOM 977 C CA . LYS A 1 124 ? 9.314 -6.048 -21.803 1.00 94.00 124 LYS A CA 1
ATOM 978 C C . LYS A 1 124 ? 8.684 -6.193 -20.421 1.00 94.00 124 LYS A C 1
ATOM 980 O O . LYS A 1 124 ? 8.077 -7.212 -20.112 1.00 94.00 124 LYS A O 1
ATOM 985 N N . ARG A 1 125 ? 8.827 -5.152 -19.598 1.00 93.81 125 ARG A N 1
ATOM 986 C CA . ARG A 1 125 ? 8.563 -5.187 -18.155 1.00 93.81 125 ARG A CA 1
ATOM 987 C C . ARG A 1 125 ? 7.098 -5.431 -17.811 1.00 93.81 125 ARG A C 1
ATOM 989 O O . ARG A 1 125 ? 6.837 -6.075 -16.811 1.00 93.81 125 ARG A O 1
ATOM 996 N N . ILE A 1 126 ? 6.141 -5.020 -18.644 1.00 95.06 126 ILE A N 1
ATOM 997 C CA . ILE A 1 126 ? 4.711 -5.289 -18.400 1.00 95.06 126 ILE A CA 1
ATOM 998 C C . ILE A 1 126 ? 4.359 -6.791 -18.415 1.00 95.06 126 ILE A C 1
ATOM 1000 O O . ILE A 1 126 ? 3.324 -7.201 -17.889 1.00 95.06 126 ILE A O 1
ATOM 1004 N N . ARG A 1 127 ? 5.215 -7.624 -19.020 1.00 94.75 127 ARG A N 1
ATOM 1005 C CA . ARG A 1 127 ? 5.061 -9.084 -19.042 1.00 94.75 127 ARG A CA 1
ATOM 1006 C C . ARG A 1 127 ? 5.686 -9.767 -17.828 1.00 94.75 127 ARG A C 1
ATOM 1008 O O . ARG A 1 127 ? 5.400 -10.937 -17.598 1.00 94.75 127 ARG A O 1
ATOM 1015 N N . ASP A 1 128 ? 6.515 -9.057 -17.068 1.00 95.38 128 ASP A N 1
ATOM 1016 C CA . ASP A 1 128 ? 7.128 -9.609 -15.870 1.00 95.38 128 ASP A CA 1
ATOM 1017 C C . ASP A 1 128 ? 6.116 -9.596 -14.711 1.00 95.38 128 ASP A C 1
ATOM 1019 O O . ASP A 1 128 ? 5.376 -8.626 -14.507 1.00 95.38 128 ASP A O 1
ATOM 1023 N N . LEU A 1 129 ? 6.076 -10.694 -13.951 1.00 96.00 129 LEU A N 1
ATOM 1024 C CA . LEU A 1 129 ? 5.097 -10.893 -12.877 1.00 96.00 129 LEU A CA 1
ATOM 1025 C C . LEU A 1 129 ? 5.200 -9.829 -11.780 1.00 96.00 129 LEU A C 1
ATOM 1027 O O . LEU A 1 129 ? 4.177 -9.389 -11.260 1.00 96.00 129 LEU A O 1
ATOM 1031 N N . ASP A 1 130 ? 6.413 -9.389 -11.448 1.00 94.81 130 ASP A N 1
ATOM 1032 C CA . ASP A 1 130 ? 6.642 -8.345 -10.449 1.00 94.81 130 ASP A CA 1
ATOM 1033 C C . ASP A 1 130 ? 5.911 -7.050 -10.828 1.00 94.81 130 ASP A C 1
ATOM 1035 O O . ASP A 1 130 ? 5.181 -6.481 -10.015 1.00 94.81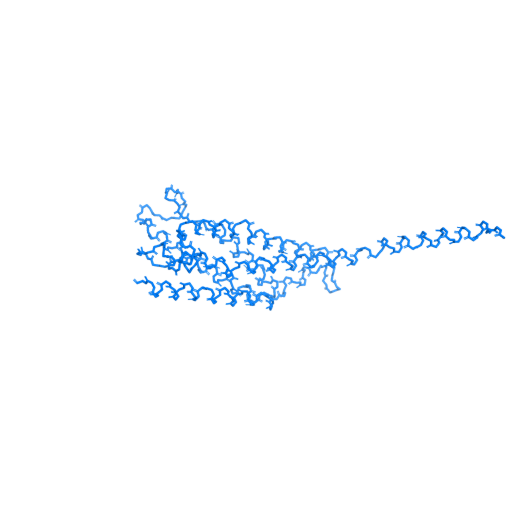 130 ASP A O 1
ATOM 1039 N N . VAL A 1 131 ? 6.007 -6.613 -12.084 1.00 96.12 131 VAL A N 1
ATOM 1040 C CA . VAL A 1 131 ? 5.318 -5.407 -12.568 1.00 96.12 131 VAL A CA 1
ATOM 1041 C C . VAL A 1 131 ? 3.804 -5.596 -12.609 1.00 96.12 131 VAL A C 1
ATOM 1043 O O . VAL A 1 131 ? 3.078 -4.671 -12.246 1.00 96.12 131 VAL A O 1
ATOM 1046 N N . GLN A 1 132 ? 3.308 -6.779 -12.980 1.00 97.75 132 GLN A N 1
ATOM 1047 C CA . GLN A 1 132 ? 1.867 -7.068 -12.977 1.00 97.75 132 GLN A CA 1
ATOM 1048 C C . GLN A 1 132 ? 1.270 -6.984 -11.569 1.00 97.75 132 GLN A C 1
ATOM 1050 O O . GLN A 1 132 ? 0.246 -6.325 -11.375 1.00 97.75 132 GLN A O 1
ATOM 1055 N N . TRP A 1 133 ? 1.942 -7.570 -10.574 1.00 98.06 133 TRP A N 1
ATOM 1056 C CA . TRP A 1 133 ? 1.562 -7.430 -9.167 1.00 98.06 133 TRP A CA 1
ATOM 1057 C C . TRP A 1 133 ? 1.630 -5.977 -8.690 1.00 98.06 133 TRP A C 1
ATOM 1059 O O . TRP A 1 133 ? 0.750 -5.541 -7.947 1.00 98.06 133 TRP A O 1
ATOM 1069 N N . GLY A 1 134 ? 2.610 -5.203 -9.165 1.00 96.56 134 GLY A N 1
ATOM 1070 C CA . GLY A 1 134 ? 2.714 -3.767 -8.891 1.00 96.56 134 GLY A CA 1
ATOM 1071 C C . GLY A 1 134 ? 1.525 -2.973 -9.442 1.00 96.56 134 GLY A C 1
ATOM 1072 O O . GLY A 1 134 ? 0.888 -2.219 -8.707 1.00 96.56 134 GLY A O 1
ATOM 1073 N N . VAL A 1 135 ? 1.164 -3.187 -10.711 1.00 97.50 135 VAL A N 1
ATOM 1074 C CA . VAL A 1 135 ? -0.002 -2.550 -11.353 1.00 97.50 135 VAL A CA 1
ATOM 1075 C C . VAL A 1 135 ? -1.295 -2.931 -10.633 1.00 97.50 135 VAL A C 1
ATOM 1077 O O . VAL A 1 135 ? -2.113 -2.061 -10.325 1.00 97.50 135 VAL A O 1
ATOM 1080 N N . PHE A 1 136 ? -1.464 -4.214 -10.315 1.00 97.94 136 PHE A N 1
ATOM 1081 C CA . PHE A 1 136 ? -2.619 -4.700 -9.568 1.00 97.94 136 PHE A CA 1
ATOM 1082 C C . PHE A 1 136 ? -2.696 -4.078 -8.164 1.00 97.94 136 PHE A C 1
ATOM 1084 O O . PHE A 1 136 ? -3.765 -3.630 -7.748 1.00 97.94 136 PHE A O 1
ATOM 1091 N N . GLY A 1 137 ? -1.566 -3.958 -7.463 1.00 96.94 137 GLY A N 1
ATOM 1092 C CA . GLY A 1 137 ? -1.481 -3.283 -6.167 1.00 96.94 137 GLY A CA 1
ATOM 1093 C C . GLY A 1 137 ? -1.897 -1.811 -6.237 1.00 96.94 137 GLY A C 1
ATOM 1094 O O . GLY A 1 137 ? -2.698 -1.358 -5.420 1.00 96.94 137 GLY A O 1
ATOM 1095 N N . ILE A 1 138 ? -1.438 -1.069 -7.247 1.00 97.38 138 ILE A N 1
ATOM 1096 C CA . ILE A 1 138 ? -1.846 0.331 -7.451 1.00 97.38 138 ILE A CA 1
ATOM 1097 C C . ILE A 1 138 ? -3.343 0.445 -7.736 1.00 97.38 138 ILE A C 1
ATOM 1099 O O . ILE A 1 138 ? -4.007 1.314 -7.167 1.00 97.38 138 ILE A O 1
ATOM 1103 N N . LEU A 1 139 ? -3.900 -0.453 -8.551 1.00 97.50 139 LEU A N 1
ATOM 1104 C CA . LEU A 1 139 ? -5.339 -0.494 -8.800 1.00 97.50 139 LEU A CA 1
ATOM 1105 C C . LEU A 1 139 ? -6.123 -0.714 -7.497 1.00 97.50 139 LEU A C 1
ATOM 1107 O O . LEU A 1 139 ? -7.084 0.010 -7.233 1.00 97.50 139 LEU A O 1
ATOM 1111 N N . MET A 1 140 ? -5.691 -1.654 -6.651 1.00 97.06 140 MET A N 1
ATOM 1112 C CA . MET A 1 140 ? -6.312 -1.875 -5.340 1.00 97.06 140 MET A CA 1
ATOM 1113 C C . MET A 1 140 ? -6.211 -0.638 -4.443 1.00 97.06 140 MET A C 1
ATOM 1115 O O . MET A 1 140 ? -7.209 -0.252 -3.835 1.00 97.06 140 MET A O 1
ATOM 1119 N N . ALA A 1 141 ? -5.053 0.027 -4.390 1.00 95.31 141 ALA A N 1
ATOM 1120 C CA . ALA A 1 141 ? -4.869 1.251 -3.608 1.00 95.31 141 ALA A CA 1
ATOM 1121 C C . ALA A 1 141 ? -5.832 2.371 -4.049 1.00 95.31 141 ALA A C 1
ATOM 1123 O O . ALA A 1 141 ? -6.468 3.008 -3.206 1.00 95.31 141 ALA A O 1
ATOM 1124 N N . ILE A 1 142 ? -6.012 2.563 -5.360 1.00 94.94 142 ILE A N 1
ATOM 1125 C CA . ILE A 1 142 ? -6.974 3.527 -5.915 1.00 94.94 142 ILE A CA 1
ATOM 1126 C C . ILE A 1 142 ? -8.401 3.165 -5.489 1.00 94.94 142 ILE A C 1
ATOM 1128 O O . ILE A 1 142 ? -9.126 4.017 -4.971 1.00 94.94 142 ILE A O 1
ATOM 1132 N N . ILE A 1 143 ? -8.800 1.900 -5.655 1.00 94.88 143 ILE A N 1
ATOM 1133 C CA . ILE A 1 143 ? -10.140 1.433 -5.275 1.00 94.88 143 ILE A CA 1
ATOM 1134 C C . ILE A 1 143 ? -10.380 1.656 -3.776 1.00 94.88 143 ILE A C 1
ATOM 1136 O O . ILE A 1 143 ? -11.439 2.159 -3.411 1.00 94.88 143 ILE A O 1
ATOM 1140 N N . ILE A 1 144 ? -9.405 1.367 -2.910 1.00 93.50 144 ILE A N 1
ATOM 1141 C CA . ILE A 1 144 ? -9.504 1.579 -1.455 1.00 93.50 144 ILE A CA 1
ATOM 1142 C C . ILE A 1 144 ? -9.772 3.053 -1.111 1.00 93.50 144 ILE A C 1
ATOM 1144 O O . ILE A 1 144 ? -10.598 3.337 -0.243 1.00 93.50 144 ILE A O 1
ATOM 1148 N N . VAL A 1 145 ? -9.103 3.997 -1.781 1.00 90.38 145 VAL A N 1
ATOM 1149 C CA . VAL A 1 145 ? -9.261 5.444 -1.530 1.00 90.38 145 VAL A CA 1
ATOM 1150 C C . VAL A 1 145 ? -10.599 5.985 -2.030 1.00 90.38 145 VAL A C 1
ATOM 1152 O O . VAL A 1 145 ? -11.191 6.867 -1.386 1.00 90.38 145 VAL A O 1
ATOM 1155 N N . LEU A 1 146 ? -11.055 5.487 -3.181 1.00 89.06 146 LEU A N 1
ATOM 1156 C CA . LEU A 1 146 ? -12.334 5.857 -3.786 1.00 89.06 146 LEU A CA 1
ATOM 1157 C C . LEU A 1 146 ? -13.515 5.210 -3.058 1.00 89.06 146 LEU A C 1
ATOM 1159 O O . LEU A 1 146 ? -14.599 5.797 -2.990 1.00 89.06 146 LEU A O 1
ATOM 1163 N N . PHE A 1 147 ? -13.308 4.033 -2.468 1.00 86.88 147 PHE A N 1
ATOM 1164 C CA . PHE A 1 147 ? -14.305 3.338 -1.673 1.00 86.88 147 PHE A CA 1
ATOM 1165 C C . PHE A 1 147 ? -14.488 4.041 -0.324 1.00 86.88 147 PHE A C 1
ATOM 1167 O O . PHE A 1 147 ? -13.838 3.747 0.679 1.00 86.88 147 PHE A O 1
ATOM 1174 N N . THR A 1 148 ? -15.377 5.031 -0.314 1.00 75.44 148 THR A N 1
ATOM 1175 C CA . THR A 1 148 ? -15.640 5.871 0.855 1.00 75.44 148 THR A CA 1
ATOM 1176 C C . THR A 1 148 ? -16.702 5.275 1.769 1.00 75.44 148 THR A C 1
ATOM 1178 O O . THR A 1 148 ? -17.654 4.616 1.347 1.00 75.44 148 THR A O 1
ATOM 1181 N N . ARG A 1 149 ? -16.539 5.526 3.072 1.00 67.62 149 ARG A N 1
ATOM 1182 C CA . ARG A 1 149 ? -17.513 5.108 4.078 1.00 67.62 149 ARG A CA 1
ATOM 1183 C C . ARG A 1 149 ? -18.837 5.836 3.832 1.00 67.62 149 ARG A C 1
ATOM 1185 O O . ARG A 1 149 ? -18.821 7.065 3.778 1.00 67.62 149 ARG A O 1
ATOM 1192 N N . PRO A 1 150 ? -19.982 5.134 3.792 1.00 63.28 150 PRO A N 1
ATOM 1193 C CA . PRO A 1 150 ? -21.275 5.792 3.690 1.00 63.28 150 PRO A CA 1
ATOM 1194 C C . PRO A 1 150 ? -21.535 6.641 4.945 1.00 63.28 150 PRO A C 1
ATOM 1196 O O . PRO A 1 150 ? -21.810 6.121 6.032 1.00 63.28 150 PRO A O 1
ATOM 1199 N N . THR A 1 151 ? -21.428 7.960 4.799 1.00 56.81 151 THR A N 1
ATOM 1200 C CA . THR A 1 151 ? -21.941 8.955 5.746 1.00 56.81 151 THR A CA 1
ATOM 1201 C C . THR A 1 151 ? -23.411 9.173 5.400 1.00 56.81 151 THR A C 1
ATOM 1203 O O . THR A 1 151 ? -23.743 9.373 4.234 1.00 56.81 151 THR A O 1
ATOM 1206 N N . GLY A 1 152 ? -24.312 9.007 6.370 1.00 52.38 152 GLY A N 1
ATOM 1207 C CA . GLY A 1 152 ? -25.758 8.956 6.126 1.00 52.38 152 GLY A CA 1
ATOM 1208 C C . GLY A 1 152 ? -26.262 10.086 5.219 1.00 52.38 152 GLY A C 1
ATOM 1209 O O . GLY A 1 152 ? -25.832 11.224 5.372 1.00 52.38 152 GLY A O 1
ATOM 1210 N N . SER A 1 153 ? -27.183 9.730 4.311 1.00 46.66 153 SER A N 1
ATOM 1211 C CA . SER A 1 153 ? -27.891 10.557 3.307 1.00 46.66 153 SER A CA 1
ATOM 1212 C C . SER A 1 153 ? -27.295 10.736 1.899 1.00 46.66 153 SER A C 1
ATOM 1214 O O . SER A 1 153 ? -27.898 11.442 1.101 1.00 46.66 153 SER A O 1
ATOM 1216 N N . SER A 1 154 ? -26.213 10.054 1.504 1.00 45.28 154 SER A N 1
ATOM 1217 C CA . SER A 1 154 ? -25.808 10.107 0.084 1.00 45.28 154 SER A CA 1
ATOM 1218 C C . SER A 1 154 ? -26.766 9.289 -0.810 1.00 45.28 154 SER A C 1
ATOM 1220 O O . SER A 1 154 ? -26.938 8.089 -0.553 1.00 45.28 154 SER A O 1
ATOM 1222 N N . PRO A 1 155 ? -27.376 9.879 -1.862 1.00 45.62 155 PRO A N 1
ATOM 1223 C CA . PRO A 1 155 ? -28.176 9.168 -2.856 1.00 45.62 155 PRO A CA 1
ATOM 1224 C C . PRO A 1 155 ? -27.235 8.505 -3.874 1.00 45.62 155 PRO A C 1
ATOM 1226 O O . PRO A 1 155 ? -27.264 8.787 -5.065 1.00 45.62 155 PRO A O 1
ATOM 1229 N N . GLY A 1 156 ? -26.321 7.666 -3.392 1.00 49.28 156 GLY A N 1
ATOM 1230 C CA . GLY A 1 156 ? -25.432 6.897 -4.253 1.00 49.28 156 GLY A CA 1
ATOM 1231 C C . GLY A 1 156 ? -26.182 5.728 -4.886 1.00 49.28 156 GLY A C 1
ATOM 1232 O O . GLY A 1 156 ? -26.957 5.056 -4.206 1.00 49.28 156 GLY A O 1
ATOM 1233 N N . LEU A 1 157 ? -25.899 5.472 -6.166 1.00 50.78 157 LEU A N 1
ATOM 1234 C CA . LEU A 1 157 ? -26.508 4.489 -7.082 1.00 50.78 157 LEU A CA 1
ATOM 1235 C C . LEU A 1 157 ? -26.612 3.034 -6.562 1.00 50.78 157 LEU A C 1
ATOM 1237 O O . LEU A 1 157 ? -27.217 2.184 -7.209 1.00 50.78 157 LEU A O 1
ATOM 1241 N N . TRP A 1 158 ? -26.041 2.728 -5.396 1.00 49.22 158 TRP A N 1
ATOM 1242 C CA . TRP A 1 158 ? -26.025 1.399 -4.802 1.00 49.22 158 TRP A CA 1
ATOM 1243 C C . TRP A 1 158 ? -27.079 1.246 -3.695 1.00 49.22 158 TRP A C 1
ATOM 1245 O O . TRP A 1 158 ? -26.847 1.484 -2.512 1.00 49.22 158 TRP A O 1
ATOM 1255 N N . VAL A 1 159 ? -28.235 0.749 -4.133 1.00 49.47 159 VAL A N 1
ATOM 1256 C CA . VAL A 1 159 ? -29.070 -0.234 -3.427 1.00 49.47 159 VAL A CA 1
ATOM 1257 C C . VAL A 1 159 ? -29.780 0.232 -2.137 1.00 49.47 159 VAL A C 1
ATOM 1259 O O . VAL A 1 159 ? -29.278 0.184 -1.015 1.00 49.47 159 VAL A O 1
ATOM 1262 N N . ARG A 1 160 ? -31.078 0.490 -2.358 1.00 46.72 160 ARG A N 1
ATOM 1263 C CA . ARG A 1 160 ? -32.246 0.213 -1.498 1.00 46.72 160 ARG A CA 1
ATOM 1264 C C . ARG A 1 160 ? -32.430 1.113 -0.267 1.00 46.72 160 ARG A C 1
ATOM 1266 O O . ARG A 1 160 ? -31.734 1.011 0.740 1.00 46.72 160 ARG A O 1
ATOM 1273 N N . LYS A 1 161 ? -33.515 1.898 -0.317 1.00 48.50 161 LYS A N 1
ATOM 1274 C CA . LYS A 1 161 ? -34.132 2.703 0.762 1.00 48.50 161 LYS A CA 1
ATOM 1275 C C . LYS A 1 161 ? -34.438 1.944 2.078 1.00 48.50 161 LYS A C 1
ATOM 1277 O O . LYS A 1 161 ? -34.942 2.561 3.003 1.00 48.50 161 LYS A O 1
ATOM 1282 N N . ALA A 1 162 ? -34.131 0.646 2.191 1.00 52.78 162 ALA A N 1
ATOM 1283 C CA . ALA A 1 162 ? -34.559 -0.227 3.291 1.00 52.78 162 ALA A CA 1
ATOM 1284 C C . ALA A 1 162 ? -33.415 -0.880 4.101 1.00 52.78 162 ALA A C 1
ATOM 1286 O O . ALA A 1 162 ? -33.680 -1.699 4.976 1.00 52.78 162 ALA A O 1
ATOM 1287 N N . THR A 1 163 ? -32.141 -0.573 3.829 1.00 60.12 163 THR A N 1
ATOM 1288 C CA . THR A 1 163 ? -31.013 -1.151 4.586 1.00 60.12 163 THR A CA 1
ATOM 1289 C C . THR A 1 163 ? -30.560 -0.221 5.716 1.00 60.12 163 THR A C 1
ATOM 1291 O O . THR A 1 163 ? -30.188 0.931 5.481 1.00 60.12 163 THR A O 1
ATOM 1294 N N . SER A 1 164 ? -30.579 -0.730 6.958 1.00 73.19 164 SER A N 1
ATOM 1295 C CA . SER A 1 164 ? -30.091 -0.016 8.150 1.00 73.19 164 SER A CA 1
ATOM 1296 C C . SER A 1 164 ? -28.667 0.517 7.938 1.00 73.19 164 SER A C 1
ATOM 1298 O O . SER A 1 164 ? -27.818 -0.156 7.342 1.00 73.19 164 SER A O 1
ATOM 1300 N N . VAL A 1 165 ? -28.374 1.707 8.478 1.00 73.56 165 VAL A N 1
ATOM 1301 C CA . VAL A 1 165 ? -27.033 2.328 8.475 1.00 73.56 165 VAL A CA 1
ATOM 1302 C C . VAL A 1 165 ? -25.964 1.361 9.004 1.00 73.56 165 VAL A C 1
ATOM 1304 O O . VAL A 1 165 ? -24.826 1.367 8.530 1.00 73.56 165 VAL A O 1
ATOM 1307 N N . GLN A 1 166 ? -26.329 0.487 9.941 1.00 74.62 166 GLN A N 1
ATOM 1308 C CA . GLN A 1 166 ? -25.447 -0.538 10.496 1.00 74.62 166 GLN A CA 1
ATOM 1309 C C . GLN A 1 166 ? -25.049 -1.596 9.454 1.00 74.62 166 GLN A C 1
ATOM 1311 O O . GLN A 1 166 ? -23.881 -1.971 9.379 1.00 74.62 166 GLN A O 1
ATOM 1316 N N . SER A 1 167 ? -25.986 -2.025 8.600 1.00 77.06 167 SER A N 1
ATOM 1317 C CA . SER A 1 167 ? -25.722 -2.986 7.520 1.00 77.06 167 SER A CA 1
ATOM 1318 C C . SER A 1 167 ? -24.802 -2.384 6.453 1.00 77.06 167 SER A C 1
ATOM 1320 O O . SER A 1 167 ? -23.795 -2.989 6.089 1.00 77.06 167 SER A O 1
ATOM 1322 N N . LYS A 1 168 ? -25.052 -1.128 6.052 1.00 78.88 168 LYS A N 1
ATOM 1323 C CA . LYS A 1 168 ? -24.180 -0.394 5.115 1.00 78.88 168 LYS A CA 1
ATOM 1324 C C . LYS A 1 168 ? -22.751 -0.253 5.647 1.00 78.88 168 LYS A C 1
ATOM 1326 O O . LYS A 1 168 ? -21.790 -0.433 4.904 1.00 78.88 168 LYS A O 1
ATOM 1331 N N . ARG A 1 169 ? -22.598 0.023 6.947 1.00 78.81 169 ARG A N 1
ATOM 1332 C CA . ARG A 1 169 ? -21.283 0.068 7.609 1.00 78.81 169 ARG A CA 1
ATOM 1333 C C . ARG A 1 169 ? -20.599 -1.297 7.625 1.00 78.81 169 ARG A C 1
ATOM 1335 O O . ARG A 1 169 ? -19.402 -1.353 7.375 1.00 78.81 169 ARG A O 1
ATOM 1342 N N . ARG A 1 170 ? -21.335 -2.382 7.883 1.00 81.25 170 ARG A N 1
ATOM 1343 C CA . ARG A 1 170 ? -20.781 -3.744 7.878 1.00 81.25 170 ARG A CA 1
ATOM 1344 C C . ARG A 1 170 ? -20.241 -4.130 6.503 1.00 81.25 170 ARG A C 1
ATOM 1346 O O . ARG A 1 170 ? -19.116 -4.610 6.419 1.00 81.25 170 ARG A O 1
ATOM 1353 N N . VAL A 1 171 ? -21.013 -3.880 5.443 1.00 84.12 171 VAL A N 1
ATOM 1354 C CA . VAL A 1 171 ? -20.571 -4.125 4.060 1.00 84.12 171 VAL A CA 1
ATOM 1355 C C . VAL A 1 171 ? -19.329 -3.299 3.745 1.00 84.12 171 VAL A C 1
ATOM 1357 O O . VAL A 1 171 ? -18.364 -3.842 3.220 1.00 84.12 171 VAL A O 1
ATOM 1360 N N . PHE A 1 172 ? -19.316 -2.020 4.133 1.00 86.94 172 PHE A N 1
ATOM 1361 C CA . PHE A 1 172 ? -18.140 -1.171 3.963 1.00 86.94 172 PHE A CA 1
ATOM 1362 C C . PHE A 1 172 ? -16.891 -1.774 4.621 1.00 86.94 172 PHE A C 1
ATOM 1364 O O . PHE A 1 172 ? -15.872 -1.903 3.955 1.00 86.94 172 PHE A O 1
ATOM 1371 N N . TYR A 1 173 ? -16.955 -2.173 5.895 1.00 86.12 173 TYR A N 1
ATOM 1372 C CA . TYR A 1 173 ? -15.786 -2.740 6.575 1.00 86.12 173 TYR A CA 1
ATOM 1373 C C . TYR A 1 173 ? -15.341 -4.069 5.969 1.00 86.12 173 TYR A C 1
ATOM 1375 O O . TYR A 1 173 ? -14.142 -4.271 5.812 1.00 86.12 173 TYR A O 1
ATOM 1383 N N . LEU A 1 174 ? -16.278 -4.945 5.597 1.00 87.75 174 LEU A N 1
ATOM 1384 C CA . LEU A 1 174 ? -15.950 -6.214 4.950 1.00 87.75 174 LEU A CA 1
ATOM 1385 C C . LEU A 1 174 ? -15.211 -5.970 3.633 1.00 87.75 174 LEU A C 1
ATOM 1387 O O . LEU A 1 174 ? -14.105 -6.464 3.460 1.00 87.75 174 LEU A O 1
ATOM 1391 N N . VAL A 1 175 ? -15.778 -5.146 2.749 1.00 90.62 175 VAL A N 1
ATOM 1392 C CA . VAL A 1 175 ? -15.164 -4.835 1.452 1.00 90.62 175 VAL A CA 1
ATOM 1393 C C . VAL A 1 175 ? -13.827 -4.118 1.635 1.00 90.62 175 VAL A C 1
ATOM 1395 O O . VAL A 1 175 ? -12.852 -4.493 0.997 1.00 90.62 175 VAL A O 1
ATOM 1398 N N . HIS A 1 176 ? -13.744 -3.131 2.531 1.00 92.31 176 HIS A N 1
ATOM 1399 C CA . HIS A 1 176 ? -12.511 -2.383 2.771 1.00 92.31 176 HIS A CA 1
ATOM 1400 C C . HIS A 1 176 ? -11.383 -3.283 3.293 1.00 92.31 176 HIS A C 1
ATOM 1402 O O . HIS A 1 176 ? -10.282 -3.250 2.752 1.00 92.31 176 HIS A O 1
ATOM 1408 N N . VAL A 1 177 ? -11.653 -4.128 4.293 1.00 91.62 177 VAL A N 1
ATOM 1409 C CA . VAL A 1 177 ? -10.650 -5.060 4.836 1.00 91.62 177 VAL A CA 1
ATOM 1410 C C . VAL A 1 177 ? -10.260 -6.113 3.797 1.00 91.62 177 VAL A C 1
ATOM 1412 O O . VAL A 1 177 ? -9.075 -6.407 3.662 1.00 91.62 177 VAL A O 1
ATOM 1415 N N . SER A 1 178 ? -11.211 -6.636 3.015 1.00 93.62 178 SER A N 1
ATOM 1416 C CA . SER A 1 178 ? -10.904 -7.553 1.910 1.00 93.62 178 SER A CA 1
ATOM 1417 C C . SER A 1 178 ? -10.019 -6.898 0.848 1.00 93.62 178 SER A C 1
ATOM 1419 O O . SER A 1 178 ? -9.043 -7.507 0.421 1.00 93.62 178 SER A O 1
ATOM 1421 N N . LEU A 1 179 ? -10.296 -5.651 0.460 1.00 95.25 179 LEU A N 1
ATOM 1422 C CA . LEU A 1 179 ? -9.451 -4.905 -0.476 1.00 95.25 179 LEU A CA 1
ATOM 1423 C C . LEU A 1 179 ? -8.040 -4.686 0.081 1.00 95.25 179 LEU A C 1
ATOM 1425 O O . LEU A 1 179 ? -7.070 -4.865 -0.648 1.00 95.25 179 LEU A O 1
ATOM 1429 N N . VAL A 1 180 ? -7.911 -4.347 1.368 1.00 94.75 180 VAL A N 1
ATOM 1430 C CA . VAL A 1 180 ? -6.602 -4.208 2.029 1.00 94.75 180 VAL A CA 1
ATOM 1431 C C . VAL A 1 180 ? -5.854 -5.545 2.048 1.00 94.75 180 VAL A C 1
ATOM 1433 O O . VAL A 1 180 ? -4.664 -5.571 1.751 1.00 94.75 180 VAL A O 1
ATOM 1436 N N . ALA A 1 181 ? -6.530 -6.665 2.314 1.00 95.50 181 ALA A N 1
ATOM 1437 C CA . ALA A 1 181 ? -5.911 -7.990 2.266 1.00 95.50 181 ALA A CA 1
ATOM 1438 C C . ALA A 1 181 ? -5.407 -8.343 0.855 1.00 95.50 181 ALA A C 1
ATOM 1440 O O . ALA A 1 181 ? -4.292 -8.844 0.704 1.00 95.50 181 ALA A O 1
ATOM 1441 N N . VAL A 1 182 ? -6.189 -8.030 -0.183 1.00 97.69 182 VAL A N 1
ATOM 1442 C CA . VAL A 1 182 ? -5.781 -8.216 -1.585 1.00 97.69 182 VAL A CA 1
ATOM 1443 C C . VAL A 1 182 ? -4.613 -7.292 -1.953 1.00 97.69 182 VAL A C 1
ATOM 1445 O O . VAL A 1 182 ? -3.684 -7.734 -2.625 1.00 97.69 182 VAL A O 1
ATOM 1448 N N . LEU A 1 183 ? -4.599 -6.045 -1.470 1.00 96.94 183 LEU A N 1
ATOM 1449 C CA . LEU A 1 183 ? -3.458 -5.135 -1.619 1.00 96.94 183 LEU A CA 1
ATOM 1450 C C . LEU A 1 183 ? -2.194 -5.706 -0.955 1.00 96.94 183 LEU A C 1
ATOM 1452 O O . LEU A 1 183 ? -1.128 -5.681 -1.565 1.00 96.94 183 LEU A O 1
ATOM 1456 N N . CYS A 1 184 ? -2.300 -6.249 0.262 1.00 97.19 184 CYS A N 1
ATOM 1457 C CA . CYS A 1 184 ? -1.182 -6.894 0.955 1.00 97.19 184 CYS A CA 1
ATOM 1458 C C . CYS A 1 184 ? -0.663 -8.118 0.190 1.00 97.19 184 CYS A C 1
ATOM 1460 O O . CYS A 1 184 ? 0.549 -8.285 0.064 1.00 97.19 184 CYS A O 1
ATOM 1462 N N . LEU A 1 185 ? -1.559 -8.940 -0.366 1.00 97.94 185 LEU A N 1
ATOM 1463 C CA . LEU A 1 185 ? -1.181 -10.066 -1.222 1.00 97.94 185 LEU A CA 1
ATOM 1464 C C . LEU A 1 185 ? -0.436 -9.588 -2.475 1.00 97.94 185 LEU A C 1
ATOM 1466 O O . LEU A 1 185 ? 0.589 -10.164 -2.841 1.00 97.94 185 LEU A O 1
ATOM 1470 N N . ALA A 1 186 ? -0.915 -8.518 -3.111 1.00 97.75 186 ALA A N 1
ATOM 1471 C CA . ALA A 1 186 ? -0.251 -7.932 -4.266 1.00 97.75 186 ALA A CA 1
ATOM 1472 C C . ALA A 1 186 ? 1.145 -7.403 -3.912 1.00 97.75 186 ALA A C 1
ATOM 1474 O O . ALA A 1 186 ? 2.115 -7.718 -4.596 1.00 97.75 186 ALA A O 1
ATOM 1475 N N . ALA A 1 187 ? 1.267 -6.668 -2.804 1.00 97.00 187 ALA A N 1
ATOM 1476 C CA . ALA A 1 187 ? 2.540 -6.139 -2.324 1.00 97.00 187 ALA A CA 1
ATOM 1477 C C . ALA A 1 187 ? 3.544 -7.255 -1.989 1.00 97.00 187 ALA A C 1
ATOM 1479 O O . ALA A 1 187 ? 4.715 -7.148 -2.344 1.00 97.00 187 ALA A O 1
ATOM 1480 N N . TYR A 1 188 ? 3.089 -8.349 -1.370 1.00 97.62 188 TYR A N 1
ATOM 1481 C CA . TYR A 1 188 ? 3.934 -9.499 -1.039 1.00 97.62 188 TYR A CA 1
ATOM 1482 C C . TYR A 1 188 ? 4.537 -10.167 -2.287 1.00 97.62 188 TYR A C 1
ATOM 1484 O O . TYR A 1 188 ? 5.708 -10.552 -2.290 1.00 97.62 188 TYR A O 1
ATOM 1492 N N . ASN A 1 189 ? 3.749 -10.280 -3.360 1.00 97.31 189 ASN A N 1
ATOM 1493 C CA . ASN A 1 189 ? 4.186 -10.888 -4.618 1.00 97.31 189 ASN A CA 1
ATOM 1494 C C . ASN A 1 189 ? 4.887 -9.904 -5.573 1.00 97.31 189 ASN A C 1
ATOM 1496 O O . ASN A 1 189 ? 5.512 -10.334 -6.538 1.00 97.31 189 ASN A O 1
ATOM 1500 N N . HIS A 1 190 ? 4.806 -8.596 -5.315 1.00 95.75 190 HIS A N 1
ATOM 1501 C CA . HIS A 1 190 ? 5.448 -7.573 -6.136 1.00 95.75 190 HIS A CA 1
ATOM 1502 C C . HIS A 1 190 ? 6.978 -7.596 -6.006 1.00 95.75 190 HIS A C 1
ATOM 1504 O O . HIS A 1 190 ? 7.675 -7.600 -7.016 1.00 95.75 190 HIS A O 1
ATOM 1510 N N . VAL A 1 191 ? 7.520 -7.607 -4.779 1.00 93.50 191 VAL A N 1
ATOM 1511 C CA . VAL A 1 191 ? 8.976 -7.607 -4.545 1.00 93.50 191 VAL A CA 1
ATOM 1512 C C . VAL A 1 191 ? 9.332 -8.114 -3.146 1.00 93.50 191 VAL A C 1
ATOM 1514 O O . VAL A 1 191 ? 8.647 -7.812 -2.173 1.00 93.50 191 VAL A O 1
ATOM 1517 N N . VAL A 1 192 ? 10.465 -8.812 -3.014 1.00 93.12 192 VAL A N 1
ATOM 1518 C CA . VAL A 1 192 ? 10.953 -9.364 -1.730 1.00 93.12 192 VAL A CA 1
ATOM 1519 C C . VAL A 1 192 ? 11.075 -8.317 -0.620 1.00 93.12 192 VAL A C 1
ATOM 1521 O O . VAL A 1 192 ? 10.775 -8.585 0.537 1.00 93.12 192 VAL A O 1
ATOM 1524 N N . HIS A 1 193 ? 11.447 -7.085 -0.966 1.00 91.00 193 HIS A N 1
ATOM 1525 C CA . HIS A 1 193 ? 11.578 -6.000 0.003 1.00 91.00 193 HIS A CA 1
ATOM 1526 C C . HIS A 1 193 ? 10.236 -5.533 0.592 1.00 91.00 193 HIS A C 1
ATOM 1528 O O . HIS A 1 193 ? 10.213 -4.993 1.694 1.00 91.00 193 HIS A O 1
ATOM 1534 N N . ALA A 1 194 ? 9.125 -5.738 -0.120 1.00 93.06 194 ALA A N 1
ATOM 1535 C CA . ALA A 1 194 ? 7.786 -5.398 0.351 1.00 93.06 194 ALA A CA 1
ATOM 1536 C C . ALA A 1 194 ? 7.232 -6.443 1.332 1.00 93.06 194 ALA A C 1
ATOM 1538 O O . ALA A 1 194 ? 6.388 -6.120 2.167 1.00 93.06 194 ALA A O 1
ATOM 1539 N N . GLN A 1 195 ? 7.720 -7.686 1.257 1.00 96.06 195 GLN A N 1
ATOM 1540 C CA . GLN A 1 195 ? 7.220 -8.810 2.052 1.00 96.06 195 GLN A CA 1
ATOM 1541 C C . GLN A 1 195 ? 7.360 -8.569 3.552 1.00 96.06 195 GLN A C 1
ATOM 1543 O O . GLN A 1 195 ? 6.433 -8.870 4.300 1.00 96.06 195 GLN A O 1
ATOM 1548 N N . LEU A 1 196 ? 8.481 -7.980 3.983 1.00 96.69 196 LEU A N 1
ATOM 1549 C CA . LEU A 1 196 ? 8.725 -7.686 5.394 1.00 96.69 196 LEU A CA 1
ATOM 1550 C C . LEU A 1 196 ? 7.636 -6.769 5.969 1.00 96.69 196 LEU A C 1
ATOM 1552 O O . LEU A 1 196 ? 7.013 -7.115 6.967 1.00 96.69 196 LEU A O 1
ATOM 1556 N N . PHE A 1 197 ? 7.321 -5.668 5.281 1.00 96.75 197 PHE A N 1
ATOM 1557 C CA . PHE A 1 197 ? 6.272 -4.743 5.717 1.00 96.75 197 PHE A CA 1
ATOM 1558 C C . PHE A 1 197 ? 4.883 -5.389 5.720 1.00 96.75 197 PHE A C 1
ATOM 1560 O O . PHE A 1 197 ? 4.055 -5.083 6.577 1.00 96.75 197 PHE A O 1
ATOM 1567 N N . VAL A 1 198 ? 4.609 -6.311 4.790 1.00 97.00 198 VAL A N 1
ATOM 1568 C CA . VAL A 1 198 ? 3.349 -7.071 4.782 1.00 97.00 198 VAL A CA 1
ATOM 1569 C C . VAL A 1 198 ? 3.262 -8.002 5.993 1.00 97.00 198 VAL A C 1
ATOM 1571 O O . VAL A 1 198 ? 2.217 -8.053 6.641 1.00 97.00 198 VAL A O 1
ATOM 1574 N N . ILE A 1 199 ? 4.347 -8.696 6.342 1.00 97.25 199 ILE A N 1
ATOM 1575 C CA . ILE A 1 199 ? 4.403 -9.563 7.528 1.00 97.25 199 ILE A CA 1
ATOM 1576 C C . ILE A 1 199 ? 4.226 -8.737 8.806 1.00 97.25 199 ILE A C 1
ATOM 1578 O O . ILE A 1 199 ? 3.420 -9.104 9.660 1.00 97.25 199 ILE A O 1
ATOM 1582 N N . GLU A 1 200 ? 4.897 -7.590 8.919 1.00 97.25 200 GLU A N 1
ATOM 1583 C CA . GLU A 1 200 ? 4.707 -6.653 10.034 1.00 97.25 200 GLU A CA 1
ATOM 1584 C C . GLU A 1 200 ? 3.258 -6.161 10.120 1.00 97.25 200 GLU A C 1
ATOM 1586 O O . GLU A 1 200 ? 2.692 -6.073 11.207 1.00 97.25 200 GLU A O 1
ATOM 1591 N N . THR A 1 201 ? 2.624 -5.896 8.976 1.00 96.31 201 THR A N 1
ATOM 1592 C CA . THR A 1 201 ? 1.215 -5.484 8.902 1.00 96.31 201 THR A CA 1
ATOM 1593 C C . THR A 1 201 ? 0.277 -6.586 9.391 1.00 96.31 201 THR A C 1
ATOM 1595 O O . THR A 1 201 ? -0.662 -6.314 10.144 1.00 96.31 201 THR A O 1
ATOM 1598 N N . LEU A 1 202 ? 0.537 -7.838 9.009 1.00 95.38 202 LEU A N 1
ATOM 1599 C CA . LEU A 1 202 ? -0.209 -9.000 9.497 1.00 95.38 202 LEU A CA 1
ATOM 1600 C C . LEU A 1 202 ? -0.021 -9.176 11.009 1.00 95.38 202 LEU A C 1
ATOM 1602 O O . LEU A 1 202 ? -1.011 -9.306 11.730 1.00 95.38 202 LEU A O 1
ATOM 1606 N N . GLY A 1 203 ? 1.219 -9.095 11.497 1.00 95.69 203 GLY A N 1
ATOM 1607 C CA . GLY A 1 203 ? 1.539 -9.159 12.924 1.00 95.69 203 GLY A CA 1
ATOM 1608 C C . GLY A 1 203 ? 0.845 -8.055 13.725 1.00 95.69 203 GLY A C 1
ATOM 1609 O O . GLY A 1 203 ? 0.174 -8.336 14.717 1.00 95.69 203 GLY A O 1
ATOM 1610 N N . ALA A 1 204 ? 0.903 -6.811 13.249 1.00 94.12 204 ALA A N 1
ATOM 1611 C CA . ALA A 1 204 ? 0.190 -5.676 13.829 1.00 94.12 204 ALA A CA 1
ATOM 1612 C C . ALA A 1 204 ? -1.328 -5.910 13.891 1.00 94.12 204 ALA A C 1
ATOM 1614 O O . ALA A 1 204 ? -1.968 -5.593 14.896 1.00 94.12 204 ALA A O 1
ATOM 1615 N N . SER A 1 205 ? -1.909 -6.504 12.845 1.00 92.00 205 SER A N 1
ATOM 1616 C CA . SER A 1 205 ? -3.332 -6.856 12.807 1.00 92.00 205 SER A CA 1
ATOM 1617 C C . SER A 1 205 ? -3.693 -7.899 13.865 1.00 92.00 205 SER A C 1
ATOM 1619 O O . SER A 1 205 ? -4.678 -7.730 14.589 1.00 92.00 205 SER A O 1
ATOM 1621 N N . MET A 1 206 ? -2.865 -8.939 14.013 1.00 91.81 206 MET A N 1
ATOM 1622 C CA . MET A 1 206 ? -3.042 -9.977 15.033 1.00 91.81 206 MET A CA 1
ATOM 1623 C C . MET A 1 206 ? -2.951 -9.404 16.449 1.00 91.81 206 MET A C 1
ATOM 1625 O O . MET A 1 206 ? -3.805 -9.704 17.280 1.00 91.81 206 MET A O 1
ATOM 1629 N N . VAL A 1 207 ? -1.971 -8.535 16.713 1.00 92.25 207 VAL A N 1
ATOM 1630 C CA . VAL A 1 207 ? -1.817 -7.851 18.008 1.00 92.25 207 VAL A CA 1
ATOM 1631 C C . VAL A 1 207 ? -3.042 -6.986 18.314 1.00 92.25 207 VAL A C 1
ATOM 1633 O O . VAL A 1 207 ? -3.570 -7.031 19.427 1.00 92.25 207 VAL A O 1
ATOM 1636 N N . ASN A 1 208 ? -3.555 -6.259 17.318 1.00 89.94 208 ASN A N 1
ATOM 1637 C CA . ASN A 1 208 ? -4.758 -5.442 17.471 1.00 89.94 208 ASN A CA 1
ATOM 1638 C C . ASN A 1 208 ? -5.993 -6.297 17.807 1.00 89.94 208 ASN A C 1
ATOM 1640 O O . ASN A 1 208 ? -6.750 -5.978 18.728 1.00 89.94 208 ASN A O 1
ATOM 1644 N N . ALA A 1 209 ? -6.165 -7.423 17.110 1.00 86.06 209 ALA A N 1
ATOM 1645 C CA . ALA A 1 209 ? -7.248 -8.369 17.364 1.00 86.06 209 ALA A CA 1
ATOM 1646 C C . ALA A 1 209 ? -7.147 -9.018 18.756 1.00 86.06 209 ALA A C 1
ATOM 1648 O O . ALA A 1 209 ? -8.152 -9.085 19.468 1.00 86.06 209 ALA A O 1
ATOM 1649 N N . ALA A 1 210 ? -5.948 -9.447 19.161 1.00 88.19 210 ALA A N 1
ATOM 1650 C CA . ALA A 1 210 ? -5.693 -10.079 20.453 1.00 88.19 210 ALA A CA 1
ATOM 1651 C C . ALA A 1 210 ? -5.953 -9.119 21.622 1.00 88.19 210 ALA A C 1
ATOM 1653 O O . ALA A 1 210 ? -6.700 -9.460 22.537 1.00 88.19 210 ALA A O 1
ATOM 1654 N N . CYS A 1 211 ? -5.425 -7.893 21.557 1.00 86.56 211 CYS A N 1
ATOM 1655 C CA . CYS A 1 211 ? -5.660 -6.862 22.572 1.00 86.56 211 CYS A CA 1
ATOM 1656 C C . CYS A 1 211 ? -7.156 -6.584 22.754 1.00 86.56 211 CYS A C 1
ATOM 1658 O O . CYS A 1 211 ? -7.671 -6.570 23.870 1.00 86.56 211 CYS A O 1
ATOM 1660 N N . CYS A 1 212 ? -7.888 -6.445 21.650 1.00 82.38 212 CYS A N 1
ATOM 1661 C CA . CYS A 1 212 ? -9.324 -6.237 21.717 1.00 82.38 212 CYS A CA 1
ATOM 1662 C C . CYS A 1 212 ? -10.085 -7.443 22.277 1.00 82.38 212 CYS A C 1
ATOM 1664 O O . CYS A 1 212 ? -11.132 -7.251 22.890 1.00 82.38 212 CYS A O 1
ATOM 1666 N N . TRP A 1 213 ? -9.616 -8.668 22.038 1.00 83.31 213 TRP A N 1
ATOM 1667 C CA . TRP A 1 213 ? -10.222 -9.865 22.614 1.00 83.31 213 TRP A CA 1
ATOM 1668 C C . TRP A 1 213 ? -9.994 -9.956 24.125 1.00 83.31 213 TRP A C 1
ATOM 1670 O O . TRP A 1 213 ? -10.924 -10.288 24.848 1.00 83.31 213 TRP A O 1
ATOM 1680 N N . MET A 1 214 ? -8.812 -9.571 24.612 1.00 84.69 214 MET A N 1
ATOM 1681 C CA . MET A 1 214 ? -8.510 -9.539 26.050 1.00 84.69 214 MET A CA 1
ATOM 1682 C C . MET A 1 214 ? -9.318 -8.482 26.815 1.00 84.69 214 MET A C 1
ATOM 1684 O O . MET A 1 214 ? -9.635 -8.677 27.982 1.00 84.69 214 MET A O 1
ATOM 1688 N N . LEU A 1 215 ? -9.652 -7.363 26.168 1.00 78.12 215 LEU A N 1
ATOM 1689 C CA . LEU A 1 215 ? -10.386 -6.251 26.784 1.00 78.12 215 LEU A CA 1
ATOM 1690 C C . LEU A 1 215 ? -11.914 -6.370 26.675 1.00 78.12 215 LEU A C 1
ATOM 1692 O O . LEU A 1 215 ? -12.621 -5.448 27.088 1.00 78.12 215 LEU A O 1
ATOM 1696 N N . SER A 1 216 ? -12.439 -7.422 26.036 1.00 68.94 216 SER A N 1
ATOM 1697 C CA . SER A 1 216 ? -13.853 -7.483 25.647 1.00 68.94 216 SER A CA 1
ATOM 1698 C C . SER A 1 216 ? -14.744 -8.340 26.503 1.00 68.94 216 SER A C 1
ATOM 1700 O O . SER A 1 216 ? -15.919 -7.897 26.579 1.00 68.94 216 SER A O 1
#